Protein AF-A0A7S0R1R1-F1 (afdb_monomer_lite)

Radius of gyration: 20.34 Å; chains: 1; bounding box: 45×55×50 Å

Sequence (321 aa):
MILHQKALTVEQKMCMTSIIESLQYAGDKNISSNIILGLDEFHGNNSAIDDVRQLFQKFDIAFQIIFFPASLKGQICTYWKLMANQAVSAGSDFFVMLGDDVKIVDIDWIPAVMRDFDRMHKELQLPADLFGFGCIALSDLQATGFPTFPILHKIHLKLLGELFSPLFVNQDADPFLFQLYRRWGAARFSSAKVVNTRGGVQLLEDKTYTVPRYERVHIDWKHELLGAAVDRVSHSLAALLPAAPIQRWITVDVIVPTFRVNLTILDSICRLSTSRRADVAFILVVDNPAADAAAVRALERRGNVRVRVNPRNLGAPAARN

InterPro domains:
  IPR029044 Nucleotide-diphospho-sugar transferases [SSF53448] (244-321)

Foldseek 3Di:
DEDEDLADDPLLLQQVLQVQLLQVLLPDPPDADEEEYEYAPCPPRCRRVVVVCVSCVVHPHHYHYDYDDNVLHQQVVVVVQVVVVVCVVVPHFKDWDDDSQKHWDDSNQVVQVLVVQVVLCVLLVHDPVCRQVAWEAEAEPVAQLDRPTIMGGCVLCVQQVTLFDSVRGNDDSRVLRQVLRQQQVRHFYTPTYMYRQADDDDDPPDPSYHDHPDDDDDDDCPPPRSVVSNVSNQVSQCVVCVPDRRHTAAEEEAEAEDAPCPVVVLVVVLPDDDPPRYDYAYEYEHQHCPDPQVSVVVSSNVSRYHYHYDPHRPDPVVSRD

pLDDT: mean 90.15, std 9.41, range [54.31, 98.62]

Organism: NCBI:txid233186

Structure (mmCIF, N/CA/C/O backbone):
data_AF-A0A7S0R1R1-F1
#
_entry.id   AF-A0A7S0R1R1-F1
#
loop_
_atom_site.group_PDB
_atom_site.id
_atom_site.type_symbol
_atom_site.label_atom_id
_atom_site.label_alt_id
_atom_site.label_comp_id
_atom_site.label_asym_id
_atom_site.label_entity_id
_atom_site.label_seq_id
_atom_site.pdbx_PDB_ins_code
_atom_site.Cartn_x
_atom_site.Cartn_y
_atom_site.Cartn_z
_atom_site.occupancy
_atom_site.B_iso_or_equiv
_atom_site.auth_seq_id
_atom_site.auth_comp_id
_atom_site.auth_asym_id
_atom_site.auth_atom_id
_atom_site.pdbx_PDB_model_num
ATOM 1 N N . MET A 1 1 ? -1.698 13.484 4.137 1.00 79.06 1 MET A N 1
ATOM 2 C CA . MET A 1 1 ? -1.014 13.945 2.913 1.00 79.06 1 MET A CA 1
ATOM 3 C C . MET A 1 1 ? 0.264 14.664 3.299 1.00 79.06 1 MET A C 1
ATOM 5 O O . MET A 1 1 ? 0.233 15.387 4.287 1.00 79.06 1 MET A O 1
ATOM 9 N N . ILE A 1 2 ? 1.365 14.460 2.577 1.00 73.06 2 ILE A N 1
ATOM 10 C CA . ILE A 1 2 ? 2.643 15.152 2.834 1.00 73.06 2 ILE A CA 1
ATOM 11 C C . ILE A 1 2 ? 2.857 16.187 1.737 1.00 73.06 2 ILE A C 1
ATOM 13 O O . ILE A 1 2 ? 2.885 15.816 0.572 1.00 73.06 2 ILE A O 1
ATOM 17 N N . LEU A 1 3 ? 3.015 17.457 2.104 1.00 72.25 3 LEU A N 1
ATOM 18 C CA . LEU A 1 3 ? 3.339 18.544 1.186 1.00 72.25 3 LEU A CA 1
ATOM 19 C C . LEU A 1 3 ? 4.808 18.928 1.367 1.00 72.25 3 LEU A C 1
ATOM 21 O O . LEU A 1 3 ? 5.284 19.131 2.486 1.00 72.25 3 LEU A O 1
ATOM 25 N N . HIS A 1 4 ? 5.502 19.082 0.248 1.00 63.91 4 HIS A N 1
ATOM 26 C CA . HIS A 1 4 ? 6.872 19.570 0.201 1.00 63.91 4 HIS A CA 1
ATOM 27 C C . HIS A 1 4 ? 6.874 20.840 -0.641 1.00 63.91 4 HIS A C 1
ATOM 29 O O . HIS A 1 4 ? 6.779 20.715 -1.861 1.00 63.91 4 HIS A O 1
ATOM 35 N N . GLN A 1 5 ? 6.955 22.025 -0.009 1.00 66.25 5 GLN A N 1
ATOM 36 C CA . GLN A 1 5 ? 7.395 23.325 -0.573 1.00 66.25 5 GLN A CA 1
ATOM 37 C C . GLN A 1 5 ? 6.855 24.548 0.196 1.00 66.25 5 GLN A C 1
ATOM 39 O O . GLN A 1 5 ? 5.919 24.472 0.986 1.00 66.25 5 GLN A O 1
ATOM 44 N N . LYS A 1 6 ? 7.445 25.716 -0.109 1.00 63.25 6 LYS A N 1
ATOM 45 C CA . LYS A 1 6 ? 7.064 27.048 0.399 1.00 63.25 6 LYS A CA 1
ATOM 46 C C . LYS A 1 6 ? 5.729 27.580 -0.155 1.00 63.25 6 LYS A C 1
ATOM 48 O O . LYS A 1 6 ? 5.140 28.471 0.455 1.00 63.25 6 LYS A O 1
ATOM 53 N N . ALA A 1 7 ? 5.265 27.070 -1.296 1.00 73.94 7 ALA A N 1
ATOM 54 C CA . ALA A 1 7 ? 3.981 27.402 -1.916 1.00 73.94 7 ALA A CA 1
ATOM 55 C C . ALA A 1 7 ? 3.465 26.194 -2.709 1.00 73.94 7 ALA A C 1
ATOM 57 O O . ALA A 1 7 ? 4.271 25.403 -3.203 1.00 73.94 7 ALA A O 1
ATOM 58 N N . LEU A 1 8 ? 2.142 26.057 -2.837 1.00 78.88 8 LEU A N 1
ATOM 59 C CA . LEU A 1 8 ? 1.555 24.971 -3.617 1.00 78.88 8 LEU A CA 1
ATOM 60 C C . LEU A 1 8 ? 1.611 25.297 -5.114 1.00 78.88 8 LEU A C 1
ATOM 62 O O . LEU A 1 8 ? 1.110 26.329 -5.566 1.00 78.88 8 LEU A O 1
ATOM 66 N N . THR A 1 9 ? 2.166 24.383 -5.900 1.00 84.38 9 THR A N 1
ATOM 67 C CA . THR A 1 9 ? 2.083 24.414 -7.365 1.00 84.38 9 THR A CA 1
ATOM 68 C C . THR A 1 9 ? 0.646 24.183 -7.839 1.00 84.38 9 THR A C 1
ATOM 70 O O . THR A 1 9 ? -0.186 23.633 -7.115 1.00 84.38 9 THR A O 1
ATOM 73 N N . VAL A 1 10 ? 0.343 24.569 -9.083 1.00 86.06 10 VAL A N 1
ATOM 74 C CA . VAL A 1 10 ? -0.975 24.317 -9.700 1.00 86.06 10 VAL A CA 1
ATOM 75 C C . VAL A 1 10 ? -1.314 22.823 -9.689 1.00 86.06 10 VAL A C 1
ATOM 77 O O . VAL A 1 10 ? -2.427 22.449 -9.334 1.00 86.06 10 VAL A O 1
ATOM 80 N N . GLU A 1 11 ? -0.339 21.970 -10.007 1.00 85.50 11 GLU A N 1
ATOM 81 C CA . GLU A 1 11 ? -0.489 20.512 -10.014 1.00 85.50 11 GLU A CA 1
ATOM 82 C C . GLU A 1 11 ? -0.841 19.959 -8.622 1.00 85.50 11 GLU A C 1
ATOM 84 O O . GLU A 1 11 ? -1.795 19.193 -8.489 1.00 85.50 11 GLU A O 1
ATOM 89 N N . GLN A 1 12 ? -0.138 20.406 -7.575 1.00 86.00 12 GLN A N 1
ATOM 90 C CA . GLN A 1 12 ? -0.442 20.018 -6.192 1.00 86.00 12 GLN A CA 1
ATOM 91 C C . GLN A 1 12 ? -1.838 20.495 -5.781 1.00 86.00 12 GLN A C 1
ATOM 93 O O . GLN A 1 12 ? -2.608 19.708 -5.239 1.00 86.00 12 GLN A O 1
ATOM 98 N N . LYS A 1 13 ? -2.213 21.749 -6.091 1.00 87.75 13 LYS A N 1
ATOM 99 C CA . LYS A 1 13 ? -3.572 22.259 -5.820 1.00 87.75 13 LYS A CA 1
ATOM 100 C C . LYS A 1 13 ? -4.628 21.367 -6.480 1.00 87.75 13 LYS A C 1
ATOM 102 O O . LYS A 1 13 ? -5.592 21.004 -5.820 1.00 87.75 13 LYS A O 1
ATOM 107 N N . MET A 1 14 ? -4.416 20.943 -7.729 1.00 87.50 14 MET A N 1
ATOM 108 C CA . MET A 1 14 ? -5.323 20.024 -8.430 1.00 87.50 14 MET A CA 1
ATOM 109 C C . MET A 1 14 ? -5.405 18.635 -7.778 1.00 87.50 14 MET A C 1
ATOM 111 O O . MET A 1 14 ? -6.505 18.095 -7.656 1.00 87.50 14 MET A O 1
ATOM 115 N N . CYS A 1 15 ? -4.280 18.054 -7.348 1.00 89.38 15 CYS A N 1
ATOM 116 C CA . CYS A 1 15 ? -4.266 16.762 -6.647 1.00 89.38 15 CYS A CA 1
ATOM 117 C C . CYS A 1 15 ? -5.020 16.848 -5.312 1.00 89.38 15 CYS A C 1
ATOM 119 O O . CYS A 1 15 ? -5.890 16.026 -5.027 1.00 89.38 15 CYS A O 1
ATOM 121 N N . MET A 1 16 ? -4.763 17.905 -4.539 1.00 89.06 16 MET A N 1
ATOM 122 C CA . MET A 1 16 ? -5.461 18.176 -3.283 1.00 89.06 16 MET A CA 1
ATOM 123 C C . MET A 1 16 ? -6.963 18.381 -3.487 1.00 89.06 16 MET A C 1
ATOM 125 O O . MET A 1 16 ? -7.757 17.791 -2.757 1.00 89.06 16 MET A O 1
ATOM 129 N N . THR A 1 17 ? -7.360 19.179 -4.483 1.00 89.94 17 THR A N 1
ATOM 130 C CA . THR A 1 17 ? -8.770 19.376 -4.847 1.00 89.94 17 THR A CA 1
ATOM 131 C C . THR A 1 17 ? -9.440 18.046 -5.169 1.00 89.94 17 THR A C 1
ATOM 133 O O . THR A 1 17 ? -10.491 17.762 -4.612 1.00 89.94 17 THR A O 1
ATOM 136 N N . SER A 1 18 ? -8.802 17.194 -5.976 1.00 89.44 18 SER A N 1
ATOM 137 C CA . SER A 1 18 ? -9.325 15.865 -6.318 1.00 89.44 18 SER A CA 1
ATOM 138 C C . SER A 1 18 ? -9.547 14.979 -5.085 1.00 89.44 18 SER A C 1
ATOM 140 O O . SER A 1 18 ? -10.581 14.318 -4.986 1.00 89.44 18 SER A O 1
ATOM 142 N N . ILE A 1 19 ? -8.623 14.994 -4.117 1.00 90.12 19 ILE A N 1
ATOM 143 C CA . ILE A 1 19 ? -8.799 14.274 -2.848 1.00 90.12 19 ILE A CA 1
ATOM 144 C C . ILE A 1 19 ? -9.994 14.846 -2.079 1.00 90.12 19 ILE A C 1
ATOM 146 O O . ILE A 1 19 ? -10.870 14.092 -1.660 1.00 90.12 19 ILE A O 1
ATOM 150 N N . ILE A 1 20 ? -10.059 16.167 -1.915 1.00 88.44 20 ILE A N 1
ATOM 151 C CA . ILE A 1 20 ? -11.111 16.830 -1.140 1.00 88.44 20 ILE A CA 1
ATOM 152 C C . ILE A 1 20 ? -12.500 16.598 -1.755 1.00 88.44 20 ILE A C 1
ATOM 154 O O . ILE A 1 20 ? -13.422 16.200 -1.045 1.00 88.44 20 ILE A O 1
ATOM 158 N N . GLU A 1 21 ? -12.643 16.769 -3.069 1.00 88.44 21 GLU A N 1
ATOM 159 C CA . GLU A 1 21 ? -13.894 16.513 -3.795 1.00 88.44 21 GLU A CA 1
ATOM 160 C C . GLU A 1 21 ? -14.351 15.058 -3.624 1.00 88.44 21 GLU A C 1
ATOM 162 O O . GLU A 1 21 ? -15.530 14.801 -3.368 1.00 88.44 21 GLU A O 1
ATOM 167 N N . SER A 1 22 ? -13.417 14.100 -3.681 1.00 87.75 22 SER A N 1
ATOM 168 C CA . SER A 1 22 ? -13.736 12.683 -3.470 1.00 87.75 22 SER A CA 1
ATOM 169 C C . SER A 1 22 ? -14.242 12.385 -2.052 1.00 87.75 22 SER A C 1
ATOM 171 O O . SER A 1 22 ? -15.133 11.556 -1.875 1.00 87.75 22 SER A O 1
ATOM 173 N N . LEU A 1 23 ? -13.731 13.093 -1.038 1.00 87.19 23 LEU A N 1
ATOM 174 C CA . LEU A 1 23 ? -14.171 12.935 0.351 1.00 87.19 23 LEU A CA 1
ATOM 175 C C . LEU A 1 23 ? -15.576 13.504 0.570 1.00 87.19 23 LEU A C 1
ATOM 177 O O . LEU A 1 23 ? -16.354 12.925 1.322 1.00 87.19 23 LEU A O 1
ATOM 181 N N . GLN A 1 24 ? -15.926 14.604 -0.101 1.00 83.12 24 GLN A N 1
ATOM 182 C CA . GLN A 1 24 ? -17.278 15.169 -0.027 1.00 83.12 24 GLN A CA 1
ATOM 183 C C . GLN A 1 24 ? -18.315 14.278 -0.709 1.00 83.12 24 GLN A C 1
ATOM 185 O O . GLN A 1 24 ? -19.430 14.122 -0.211 1.00 83.12 24 GLN A O 1
ATOM 190 N N . TYR A 1 25 ? -17.946 13.676 -1.840 1.00 80.75 25 TYR A N 1
ATOM 191 C CA . TYR A 1 25 ? -18.829 12.773 -2.572 1.00 80.75 25 TYR A CA 1
ATOM 192 C C . TYR A 1 25 ? -19.085 11.457 -1.835 1.00 80.75 25 TYR A C 1
ATOM 194 O O . TYR A 1 25 ? -20.094 10.803 -2.096 1.00 80.75 25 TYR A O 1
ATOM 202 N N . ALA A 1 26 ? -18.211 11.077 -0.894 1.00 69.06 26 ALA A N 1
ATOM 203 C CA . ALA A 1 26 ? -18.340 9.832 -0.147 1.00 69.06 26 ALA A CA 1
ATOM 204 C C . ALA A 1 26 ? -19.705 9.673 0.544 1.00 69.06 26 ALA A C 1
ATOM 206 O O . ALA A 1 26 ? -20.067 8.528 0.793 1.00 69.06 26 ALA A O 1
ATOM 207 N N . GLY A 1 27 ? -20.465 10.766 0.763 1.00 54.31 27 GLY A N 1
ATOM 208 C CA . GLY A 1 27 ? -21.941 10.843 0.708 1.00 54.31 27 GLY A CA 1
ATOM 209 C C . GLY A 1 27 ? -22.750 10.011 1.711 1.00 54.31 27 GLY A C 1
ATOM 210 O O . GLY A 1 27 ? -23.950 10.232 1.886 1.00 54.31 27 GLY A O 1
ATOM 211 N N . ASP A 1 28 ? -22.110 9.071 2.390 1.00 65.12 28 ASP A N 1
ATOM 212 C CA . ASP A 1 28 ? -22.651 8.277 3.468 1.00 65.12 28 ASP A CA 1
ATOM 213 C C . ASP A 1 28 ? -22.539 9.098 4.748 1.00 65.12 28 ASP A C 1
ATOM 215 O O . ASP A 1 28 ? -21.449 9.470 5.183 1.00 65.12 28 ASP A O 1
ATOM 219 N N . LYS A 1 29 ? -23.686 9.368 5.374 1.00 65.88 29 LYS A N 1
ATOM 220 C CA . LYS A 1 29 ? -23.766 10.109 6.640 1.00 65.88 29 LYS A CA 1
ATOM 221 C C . LYS A 1 29 ? -22.971 9.445 7.770 1.00 65.88 29 LYS A C 1
ATOM 223 O O . LYS A 1 29 ? -22.751 10.083 8.795 1.00 65.88 29 LYS A O 1
ATOM 228 N N . ASN A 1 30 ? -22.563 8.188 7.596 1.00 78.19 30 ASN A N 1
ATOM 229 C CA . ASN A 1 30 ? -21.796 7.429 8.577 1.00 78.19 30 ASN A CA 1
ATOM 230 C C . ASN A 1 30 ? -20.274 7.524 8.388 1.00 78.19 30 ASN A C 1
ATOM 232 O O . ASN A 1 30 ? -19.541 6.986 9.215 1.00 78.19 30 ASN A O 1
ATOM 236 N N . ILE A 1 31 ? -19.785 8.180 7.330 1.00 82.94 31 ILE A N 1
ATOM 237 C CA . ILE A 1 31 ? -18.348 8.332 7.077 1.00 82.94 31 ILE A CA 1
ATOM 238 C C . ILE A 1 31 ? -17.953 9.788 7.309 1.00 82.94 31 ILE A C 1
ATOM 240 O O . ILE A 1 31 ? -18.268 10.672 6.516 1.00 82.94 31 ILE A O 1
ATOM 244 N N . SER A 1 32 ? -17.218 10.034 8.391 1.00 87.50 32 SER A N 1
ATOM 245 C CA . SER A 1 32 ? -16.530 11.304 8.603 1.00 87.50 32 SER A CA 1
ATOM 246 C C . SER A 1 32 ? -15.120 11.235 8.022 1.00 87.50 32 SER A C 1
ATOM 248 O O . SER A 1 32 ? -14.427 10.222 8.115 1.00 87.50 32 SER A O 1
ATOM 250 N N . SER A 1 33 ? -14.695 12.328 7.393 1.00 89.06 33 SER A N 1
ATOM 251 C CA . SER A 1 33 ? -13.372 12.449 6.785 1.00 89.06 33 SER A CA 1
ATOM 252 C C . SER A 1 33 ? -12.583 13.563 7.459 1.00 89.06 33 SER A C 1
ATOM 254 O O . SER A 1 33 ? -13.117 14.635 7.736 1.00 89.06 33 SER A O 1
ATOM 256 N N . ASN A 1 34 ? -11.298 13.316 7.699 1.00 90.81 34 ASN A N 1
ATOM 257 C CA . ASN A 1 34 ? -10.356 14.298 8.225 1.00 90.81 34 ASN A CA 1
ATOM 258 C C . ASN A 1 34 ? -9.054 14.209 7.425 1.00 90.81 34 ASN A C 1
ATOM 260 O O . ASN A 1 34 ? -8.587 13.109 7.118 1.00 90.81 34 ASN A O 1
ATOM 264 N N . ILE A 1 35 ? -8.453 15.353 7.104 1.00 92.62 35 ILE A N 1
ATOM 265 C CA . ILE A 1 35 ? -7.153 15.399 6.433 1.00 92.62 35 ILE A CA 1
ATOM 266 C C . ILE A 1 35 ? -6.080 15.876 7.408 1.00 92.62 35 ILE A C 1
ATOM 268 O O . ILE A 1 35 ? -6.113 16.995 7.906 1.00 92.62 35 ILE A O 1
ATOM 272 N N . ILE A 1 36 ? -5.046 15.059 7.599 1.00 94.12 36 ILE A N 1
ATOM 273 C CA . ILE A 1 36 ? -3.808 15.496 8.249 1.00 94.12 36 ILE A CA 1
ATOM 274 C C . ILE A 1 36 ? -2.785 15.842 7.168 1.00 94.12 36 ILE A C 1
ATOM 276 O O . ILE A 1 36 ? -2.457 15.014 6.310 1.00 94.12 36 ILE A O 1
ATOM 280 N N . LEU A 1 37 ? -2.297 17.077 7.207 1.00 92.38 37 LEU A N 1
ATOM 281 C CA . LEU A 1 37 ? -1.300 17.635 6.304 1.00 92.38 37 LEU A CA 1
ATOM 282 C C . LEU A 1 37 ? 0.051 17.700 7.006 1.00 92.38 37 LEU A C 1
ATOM 284 O O . LEU A 1 37 ? 0.242 18.490 7.925 1.00 92.38 37 LEU A O 1
ATOM 288 N N . GLY A 1 38 ? 0.991 16.880 6.560 1.00 91.50 38 GLY A N 1
ATOM 289 C CA . GLY A 1 38 ? 2.383 16.944 6.974 1.00 91.50 38 GLY A CA 1
ATOM 290 C C . GLY A 1 38 ? 3.146 17.914 6.089 1.00 91.50 38 GLY A C 1
ATOM 291 O O . GLY A 1 38 ? 3.178 17.713 4.880 1.00 91.50 38 GLY A O 1
ATOM 292 N N . LEU A 1 39 ? 3.756 18.946 6.661 1.00 87.88 39 LEU A N 1
ATOM 293 C CA . LEU A 1 39 ? 4.616 19.872 5.925 1.00 87.88 39 LEU A CA 1
ATOM 294 C C . LEU A 1 39 ? 6.077 19.521 6.201 1.00 87.88 39 LEU A C 1
ATOM 296 O O . LEU A 1 39 ? 6.537 19.675 7.338 1.00 87.88 39 LEU A O 1
ATOM 300 N N . ASP A 1 40 ? 6.786 19.051 5.171 1.00 82.31 40 ASP A N 1
ATOM 301 C CA . ASP A 1 40 ? 8.248 18.955 5.208 1.00 82.31 40 ASP A CA 1
ATOM 302 C C . ASP A 1 40 ? 8.854 20.336 4.898 1.00 82.31 40 ASP A C 1
ATOM 304 O O . ASP A 1 40 ? 8.341 21.081 4.060 1.00 82.31 40 ASP A O 1
ATOM 308 N N . GLU A 1 41 ? 9.940 20.679 5.587 1.00 69.25 41 GLU A N 1
ATOM 309 C CA . GLU A 1 41 ? 10.694 21.930 5.425 1.00 69.25 41 GLU A CA 1
ATOM 310 C C . GLU A 1 41 ? 9.914 23.225 5.721 1.00 69.25 41 GLU A C 1
ATOM 312 O O . GLU A 1 41 ? 9.900 24.177 4.928 1.00 69.25 41 GLU A O 1
ATOM 317 N N . PHE A 1 42 ? 9.295 23.332 6.900 1.00 61.66 42 PHE A N 1
ATOM 318 C CA . PHE A 1 42 ? 8.715 24.613 7.303 1.00 61.66 42 PHE A CA 1
ATOM 319 C C . PHE A 1 42 ? 9.799 25.666 7.574 1.00 61.66 42 PHE A C 1
ATOM 321 O O . PHE A 1 42 ? 10.413 25.711 8.636 1.00 61.66 42 PHE A O 1
ATOM 328 N N . HIS A 1 43 ? 10.004 26.557 6.605 1.00 57.19 43 HIS A N 1
ATOM 329 C CA . HIS A 1 43 ? 10.929 27.691 6.702 1.00 57.19 43 HIS A CA 1
ATOM 330 C C . HIS A 1 43 ? 10.294 28.960 7.304 1.00 57.19 43 HIS A C 1
ATOM 332 O O . HIS A 1 43 ? 10.800 30.056 7.078 1.00 57.19 43 HIS A O 1
ATOM 338 N N . GLY A 1 44 ? 9.167 28.852 8.017 1.00 59.19 44 GLY A N 1
ATOM 339 C CA . GLY A 1 44 ? 8.520 30.011 8.646 1.00 59.19 44 GLY A CA 1
ATOM 340 C C . GLY A 1 44 ? 7.725 30.922 7.703 1.00 59.19 44 GLY A C 1
ATOM 341 O O . GLY A 1 44 ? 7.241 31.957 8.149 1.00 59.19 44 GLY A O 1
ATOM 342 N N . ASN A 1 45 ? 7.576 30.575 6.418 1.00 63.06 45 ASN A N 1
ATOM 343 C CA . ASN A 1 45 ? 6.761 31.355 5.482 1.00 63.06 45 ASN A CA 1
ATOM 344 C C . ASN A 1 45 ? 5.320 30.820 5.433 1.00 63.06 45 ASN A C 1
ATOM 346 O O . ASN A 1 45 ? 5.103 29.637 5.166 1.00 63.06 45 ASN A O 1
ATOM 350 N N . ASN A 1 46 ? 4.343 31.699 5.667 1.00 71.75 46 ASN A N 1
ATOM 351 C CA . ASN A 1 46 ? 2.925 31.350 5.778 1.00 71.75 46 ASN A CA 1
ATOM 352 C C . ASN A 1 46 ? 2.228 31.098 4.430 1.00 71.75 46 ASN A C 1
ATOM 354 O O . ASN A 1 46 ? 1.128 30.558 4.430 1.00 71.75 46 ASN A O 1
ATOM 358 N N . SER A 1 47 ? 2.852 31.400 3.283 1.00 78.81 47 SER A N 1
ATOM 359 C CA . SER A 1 47 ? 2.181 31.334 1.971 1.00 78.81 47 SER A CA 1
ATOM 360 C C . SER A 1 47 ? 1.576 29.967 1.627 1.00 78.81 47 SER A C 1
ATOM 362 O O . SER A 1 47 ? 0.439 29.908 1.170 1.00 78.81 47 SER A O 1
ATOM 364 N N . ALA A 1 48 ? 2.285 28.858 1.875 1.00 75.12 48 ALA A N 1
ATOM 365 C CA . ALA A 1 48 ? 1.730 27.518 1.652 1.00 75.12 48 ALA A CA 1
ATOM 366 C C . ALA A 1 48 ? 0.569 27.201 2.605 1.00 75.12 48 ALA A C 1
ATOM 368 O O . ALA A 1 48 ? -0.398 26.559 2.206 1.00 75.12 48 ALA A O 1
ATOM 369 N N . ILE A 1 49 ? 0.653 27.655 3.858 1.00 81.88 49 ILE A N 1
ATOM 370 C CA . ILE A 1 49 ? -0.414 27.456 4.844 1.00 81.88 49 ILE A CA 1
ATOM 371 C C . ILE A 1 49 ? -1.654 28.241 4.426 1.00 81.88 49 ILE A C 1
ATOM 373 O O . ILE A 1 49 ? -2.761 27.721 4.526 1.00 81.88 49 ILE A O 1
ATOM 377 N N . ASP A 1 50 ? -1.480 29.473 3.958 1.00 86.81 50 ASP A N 1
ATOM 378 C CA . ASP A 1 50 ? -2.584 30.317 3.515 1.00 86.81 50 ASP A CA 1
ATOM 379 C C . ASP A 1 50 ? -3.232 29.749 2.249 1.00 86.81 50 ASP A C 1
ATOM 381 O O . ASP A 1 50 ? -4.456 29.669 2.188 1.00 86.81 50 ASP A O 1
ATOM 385 N N . ASP A 1 51 ? -2.438 29.242 1.300 1.00 84.19 51 ASP A N 1
ATOM 386 C CA . ASP A 1 51 ? -2.932 28.502 0.131 1.00 84.19 51 ASP A CA 1
ATOM 387 C C . ASP A 1 51 ? -3.761 27.271 0.539 1.00 84.19 51 ASP A C 1
ATOM 389 O O . ASP A 1 51 ? -4.858 27.055 0.020 1.00 84.19 51 ASP A O 1
ATOM 393 N N . VAL A 1 52 ? -3.257 26.470 1.484 1.00 85.19 52 VAL A N 1
ATOM 394 C CA . VAL A 1 52 ? -3.972 25.311 2.035 1.00 85.19 52 VAL A CA 1
ATOM 395 C C . VAL A 1 52 ? -5.262 25.762 2.715 1.00 85.19 52 VAL A C 1
ATOM 397 O O . VAL A 1 52 ? -6.325 25.229 2.420 1.00 85.19 52 VAL A O 1
ATOM 400 N N . ARG A 1 53 ? -5.213 26.763 3.595 1.00 87.31 53 ARG A N 1
ATOM 401 C CA . ARG A 1 53 ? -6.400 27.267 4.300 1.00 87.31 53 ARG A CA 1
ATOM 402 C C . ARG A 1 53 ? -7.446 27.783 3.324 1.00 87.31 53 ARG A C 1
ATOM 404 O O . ARG A 1 53 ? -8.607 27.436 3.477 1.00 87.31 53 ARG A O 1
ATOM 411 N N . GLN A 1 54 ? -7.051 28.555 2.315 1.00 87.62 54 GLN A N 1
ATOM 412 C CA . GLN A 1 54 ? -7.961 29.040 1.275 1.00 87.62 54 GLN A CA 1
ATOM 413 C C . GLN A 1 54 ? -8.558 27.897 0.456 1.00 87.62 54 GLN A C 1
ATOM 415 O O . GLN A 1 54 ? -9.726 27.963 0.075 1.00 87.62 54 GLN A O 1
ATOM 420 N N . LEU A 1 55 ? -7.774 26.851 0.177 1.00 86.19 55 LEU A N 1
ATOM 421 C CA . LEU A 1 55 ? -8.275 25.667 -0.506 1.00 86.19 55 LEU A CA 1
ATOM 422 C C . LEU A 1 55 ? -9.327 24.960 0.351 1.00 86.19 55 LEU A C 1
ATOM 424 O O . LEU A 1 55 ? -10.436 24.749 -0.122 1.00 86.19 55 LEU A O 1
ATOM 428 N N . 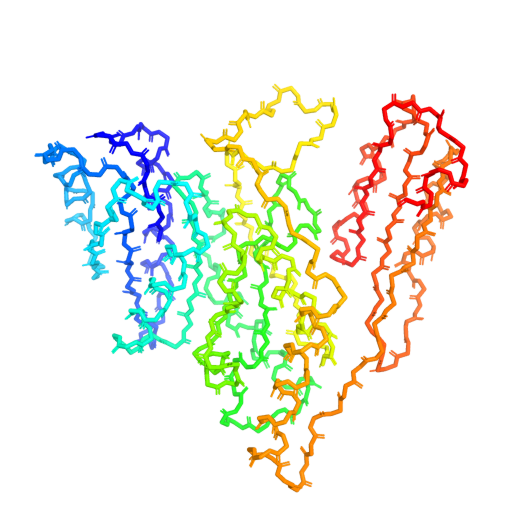PHE A 1 56 ? -9.006 24.659 1.609 1.00 86.06 56 PHE A N 1
ATOM 429 C CA . PHE A 1 56 ? -9.894 23.949 2.528 1.00 86.06 56 PHE A CA 1
ATOM 430 C C . PHE A 1 56 ? -11.099 24.781 2.972 1.00 86.06 56 PHE A C 1
ATOM 432 O O . PHE A 1 56 ? -12.148 24.207 3.191 1.00 86.06 56 PHE A O 1
ATOM 439 N N . GLN A 1 57 ? -11.021 26.114 3.025 1.00 85.56 57 GLN A N 1
ATOM 440 C CA . GLN A 1 57 ? -12.174 26.985 3.313 1.00 85.56 57 GLN A CA 1
ATOM 441 C C . GLN A 1 57 ? -13.331 26.806 2.324 1.00 85.56 57 GLN A C 1
ATOM 443 O O . GLN A 1 57 ? -14.474 27.106 2.658 1.00 85.56 57 GLN A O 1
ATOM 448 N N . LYS A 1 58 ? -13.048 26.327 1.107 1.00 84.56 58 LYS A N 1
ATOM 449 C CA . LYS A 1 58 ? -14.078 26.032 0.102 1.00 84.56 58 LYS A CA 1
ATOM 450 C C . LYS A 1 58 ? -14.843 24.742 0.398 1.00 84.56 58 LYS A C 1
ATOM 452 O O . LYS A 1 58 ? -15.840 24.473 -0.266 1.00 84.56 58 LYS A O 1
ATOM 457 N N . PHE A 1 59 ? -14.377 23.948 1.357 1.00 82.69 59 PHE A N 1
ATOM 458 C CA . PHE A 1 59 ? -14.857 22.602 1.606 1.00 82.69 59 PHE A CA 1
ATOM 459 C C . PHE A 1 59 ? -15.135 22.394 3.096 1.00 82.69 59 PHE A C 1
ATOM 461 O O . PHE A 1 59 ? -14.334 22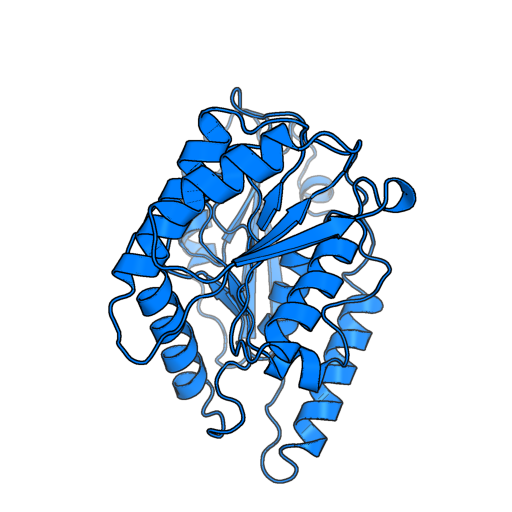.742 3.955 1.00 82.69 59 PHE A O 1
ATOM 468 N N . ASP A 1 60 ? -16.269 21.780 3.417 1.00 83.56 60 ASP A N 1
ATOM 469 C CA . ASP A 1 60 ? -16.623 21.441 4.799 1.00 83.56 60 ASP A CA 1
ATOM 470 C C . ASP A 1 60 ? -15.901 20.158 5.257 1.00 83.56 60 ASP A C 1
ATOM 472 O O . ASP A 1 60 ? -16.512 19.113 5.468 1.00 83.56 60 ASP A O 1
ATOM 476 N N . ILE A 1 61 ? -14.564 20.199 5.301 1.00 84.94 61 ILE A N 1
ATOM 477 C CA . ILE A 1 61 ? -13.714 19.080 5.732 1.00 84.94 61 ILE A CA 1
ATOM 478 C C . ILE A 1 61 ? -12.769 19.547 6.832 1.00 84.94 61 ILE A C 1
ATOM 480 O O . ILE A 1 61 ? -11.985 20.483 6.656 1.00 84.94 61 ILE A O 1
ATOM 484 N N . ALA A 1 62 ? -12.797 18.837 7.961 1.00 88.06 62 ALA A N 1
ATOM 485 C CA . ALA A 1 62 ? -11.837 19.040 9.032 1.00 88.06 62 ALA A CA 1
ATOM 486 C C . ALA A 1 62 ? -10.418 18.715 8.544 1.00 88.06 62 ALA A C 1
ATOM 488 O O . ALA A 1 62 ? -10.183 17.701 7.879 1.00 88.06 62 ALA A O 1
ATOM 489 N N . PHE A 1 63 ? -9.459 19.570 8.894 1.00 90.88 63 PHE A N 1
ATOM 490 C CA . PHE A 1 63 ? -8.057 19.309 8.612 1.00 90.88 63 PHE A CA 1
ATOM 491 C C . PHE A 1 63 ? -7.147 19.762 9.748 1.00 90.88 63 PHE A C 1
ATOM 493 O O . PHE A 1 63 ? -7.468 20.668 10.519 1.00 90.88 63 PHE A O 1
ATOM 500 N N . GLN A 1 64 ? -5.986 19.122 9.837 1.00 91.69 64 GLN A N 1
ATOM 501 C CA . GLN A 1 64 ? -4.921 19.446 10.781 1.00 91.69 64 GLN A CA 1
ATOM 502 C C . GLN A 1 64 ? -3.605 19.585 10.023 1.00 91.69 64 GLN A C 1
ATOM 504 O O . GLN A 1 64 ? -3.371 18.879 9.045 1.00 91.69 64 GLN A O 1
ATOM 509 N N . ILE A 1 65 ? -2.733 20.477 10.486 1.00 90.50 65 ILE A N 1
ATOM 510 C CA . ILE A 1 65 ? -1.392 20.654 9.927 1.00 90.50 65 ILE A CA 1
ATOM 511 C C . ILE A 1 65 ? -0.370 20.215 10.973 1.00 90.50 65 ILE A C 1
ATOM 513 O O . ILE A 1 65 ? -0.427 20.659 12.118 1.00 90.50 65 ILE A O 1
ATOM 517 N N . ILE A 1 66 ? 0.573 19.368 10.565 1.00 91.50 66 ILE A N 1
ATOM 518 C CA . ILE A 1 66 ? 1.735 18.961 11.352 1.00 91.50 66 ILE A CA 1
ATOM 519 C C . ILE A 1 66 ? 2.987 19.466 10.646 1.00 91.50 66 ILE A C 1
ATOM 521 O O . ILE A 1 66 ? 3.200 19.207 9.463 1.00 91.50 66 ILE A O 1
ATOM 525 N N . PHE A 1 67 ? 3.825 20.178 11.390 1.00 89.81 67 PHE A N 1
ATOM 526 C CA . PHE A 1 67 ? 5.110 20.663 10.906 1.00 89.81 67 PHE A CA 1
ATOM 527 C C . PHE A 1 67 ? 6.205 19.683 11.303 1.00 89.81 67 PHE A C 1
ATOM 529 O O . PHE A 1 67 ? 6.382 19.404 12.491 1.00 89.81 67 PHE A O 1
ATOM 536 N N . PHE A 1 68 ? 6.951 19.182 10.321 1.00 90.31 68 PHE A N 1
ATOM 537 C CA . PHE A 1 68 ? 8.115 18.351 10.595 1.00 90.31 68 PHE A CA 1
ATOM 538 C C . PHE A 1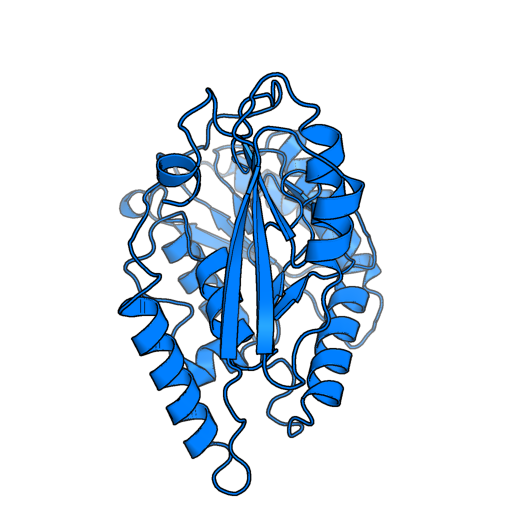 68 ? 9.387 19.207 10.641 1.00 90.31 68 PHE A C 1
ATOM 540 O O . PHE A 1 68 ? 9.574 20.087 9.795 1.00 90.31 68 PHE A O 1
ATOM 547 N N . PRO A 1 69 ? 10.272 18.990 11.632 1.00 89.56 69 PRO A N 1
ATOM 548 C CA . PRO A 1 69 ? 11.539 19.702 11.698 1.00 89.56 69 PRO A CA 1
ATOM 549 C C . PRO A 1 69 ? 12.448 19.288 10.537 1.00 89.56 69 PRO A C 1
ATOM 551 O O . PRO A 1 69 ? 12.428 18.139 10.096 1.00 89.56 69 PRO A O 1
ATOM 554 N N . ALA A 1 70 ? 13.319 20.203 10.105 1.00 87.69 70 ALA A N 1
ATOM 555 C CA . ALA A 1 70 ? 14.255 19.968 9.002 1.00 87.69 70 ALA A CA 1
ATOM 556 C C . ALA A 1 70 ? 15.198 18.767 9.230 1.00 87.69 70 ALA A C 1
ATOM 558 O O . ALA A 1 70 ? 15.680 18.175 8.270 1.00 87.69 70 ALA A O 1
ATOM 559 N N . SER A 1 71 ? 15.437 18.365 10.484 1.00 90.81 71 SER A N 1
ATOM 560 C CA . SER A 1 71 ? 16.216 17.163 10.822 1.00 90.81 71 SER A CA 1
ATOM 561 C C . SER A 1 71 ? 15.561 15.857 10.364 1.00 90.81 71 SER A C 1
ATOM 563 O O . SER A 1 71 ? 16.248 14.847 10.226 1.00 90.81 71 SER A O 1
ATOM 565 N N . LEU A 1 72 ? 14.249 15.865 10.119 1.00 92.06 72 LEU A N 1
ATOM 566 C CA . LEU A 1 72 ? 13.523 14.717 9.592 1.00 92.06 72 LEU A CA 1
ATOM 567 C C . LEU A 1 72 ? 13.361 14.766 8.073 1.00 92.06 72 LEU A C 1
ATOM 569 O O . LEU A 1 72 ? 12.643 13.920 7.553 1.00 92.06 72 LEU A O 1
ATOM 573 N N . LYS A 1 73 ? 13.974 15.726 7.366 1.00 90.06 73 LYS A N 1
ATOM 574 C CA . LYS A 1 73 ? 13.810 15.909 5.916 1.00 90.06 73 LYS A CA 1
ATOM 575 C C . LYS A 1 73 ? 13.934 14.585 5.163 1.00 90.06 73 LYS A C 1
ATOM 577 O O . LYS A 1 73 ? 14.915 13.857 5.320 1.00 90.06 73 LYS A O 1
ATOM 582 N N . GLY A 1 74 ? 12.940 14.297 4.328 1.00 89.81 74 GLY A N 1
ATOM 583 C CA . GLY A 1 74 ? 12.916 13.087 3.511 1.00 89.81 74 GLY A CA 1
ATOM 584 C C . GLY A 1 74 ? 12.662 11.790 4.276 1.00 89.81 74 GLY A C 1
ATOM 585 O O . GLY A 1 74 ? 12.664 10.741 3.642 1.00 89.81 74 GLY A O 1
ATOM 586 N N . GLN A 1 75 ? 12.390 11.818 5.586 1.00 94.19 75 GLN A N 1
ATOM 587 C CA . GLN A 1 75 ? 11.995 10.641 6.372 1.00 94.19 75 GLN A CA 1
ATOM 588 C C . GLN A 1 75 ? 10.483 10.380 6.264 1.00 94.19 75 GLN A C 1
ATOM 590 O O . GLN A 1 75 ? 9.737 10.428 7.245 1.00 94.19 75 GLN A O 1
ATOM 595 N N . ILE A 1 76 ? 10.018 10.103 5.045 1.00 93.88 76 ILE A N 1
ATOM 596 C CA . ILE A 1 76 ? 8.595 9.923 4.709 1.00 93.88 76 ILE A CA 1
ATOM 597 C C . ILE A 1 76 ? 7.908 8.866 5.587 1.00 93.88 76 ILE A C 1
ATOM 599 O O . ILE A 1 76 ? 6.771 9.055 6.022 1.00 93.88 76 ILE A O 1
ATOM 603 N N . CYS A 1 77 ? 8.600 7.771 5.897 1.00 96.50 77 CYS A N 1
ATOM 604 C CA . CYS A 1 77 ? 8.072 6.698 6.739 1.00 96.50 77 CYS A CA 1
ATOM 605 C C . CYS A 1 77 ? 7.874 7.161 8.195 1.00 96.50 77 CYS A C 1
ATOM 607 O O . CYS A 1 77 ? 6.869 6.818 8.822 1.00 96.50 77 CYS A O 1
ATOM 609 N N . THR A 1 78 ? 8.762 8.020 8.706 1.00 95.94 78 THR A N 1
ATOM 610 C CA . THR A 1 78 ? 8.604 8.674 10.014 1.00 95.94 78 THR A CA 1
ATOM 611 C C . THR A 1 78 ? 7.378 9.586 10.026 1.00 95.94 78 THR A C 1
ATOM 613 O O . THR A 1 78 ? 6.567 9.510 10.953 1.00 95.94 78 THR A O 1
ATOM 616 N N . TYR A 1 79 ? 7.183 10.400 8.982 1.00 95.50 79 TYR A N 1
ATOM 617 C CA . TYR A 1 79 ? 5.991 11.251 8.858 1.00 95.50 79 TYR A CA 1
ATOM 618 C C . TYR A 1 79 ? 4.712 10.423 8.869 1.00 95.50 79 TYR A C 1
ATOM 620 O O . TYR A 1 79 ? 3.740 10.778 9.535 1.00 95.50 79 TYR A O 1
ATOM 628 N N . TRP A 1 80 ? 4.722 9.293 8.162 1.00 96.31 80 TRP A N 1
ATOM 629 C CA . TRP A 1 80 ? 3.578 8.401 8.098 1.00 96.31 80 TRP A CA 1
ATOM 630 C C . TRP A 1 80 ? 3.218 7.789 9.433 1.00 96.31 80 TRP A C 1
ATOM 632 O O . TRP A 1 80 ? 2.061 7.883 9.840 1.00 96.31 80 TRP A O 1
ATOM 642 N N . LYS A 1 81 ? 4.201 7.259 10.157 1.00 96.50 81 LYS A N 1
ATOM 643 C CA . LYS A 1 81 ? 3.982 6.732 11.504 1.00 96.50 81 LYS A CA 1
ATOM 644 C C . LYS A 1 81 ? 3.368 7.787 12.428 1.00 96.50 81 LYS A C 1
ATOM 646 O O . LYS A 1 81 ? 2.384 7.505 13.109 1.00 96.50 81 LYS A O 1
ATOM 651 N N . LEU A 1 82 ? 3.908 9.008 12.425 1.00 96.31 82 LEU A N 1
ATOM 652 C CA . LEU A 1 82 ? 3.417 10.098 13.275 1.00 96.31 82 LEU A CA 1
ATOM 653 C C . LEU A 1 82 ? 1.990 10.525 12.903 1.00 96.31 82 LEU A C 1
ATOM 655 O O . LEU A 1 82 ? 1.141 10.655 13.784 1.00 96.31 82 LEU A O 1
ATOM 659 N N . MET A 1 83 ? 1.697 10.682 11.611 1.00 96.75 83 MET A N 1
ATOM 660 C CA . MET A 1 83 ? 0.361 11.078 11.155 1.00 96.75 83 MET A CA 1
ATOM 661 C C . MET A 1 83 ? -0.681 9.972 11.319 1.00 96.75 83 MET A C 1
ATOM 663 O O . MET A 1 83 ? -1.822 10.280 11.644 1.00 96.75 83 MET A O 1
ATOM 667 N N . ALA A 1 84 ? -0.312 8.700 11.149 1.00 96.88 84 ALA A N 1
ATOM 668 C CA . ALA A 1 84 ? -1.211 7.574 11.398 1.00 96.88 84 ALA A CA 1
ATOM 669 C C . ALA A 1 84 ? -1.604 7.492 12.881 1.00 96.88 84 ALA A C 1
ATOM 671 O O . ALA A 1 84 ? -2.786 7.368 13.196 1.00 96.88 84 ALA A O 1
ATOM 672 N N . ASN A 1 85 ? -0.634 7.645 13.791 1.00 96.62 85 ASN A N 1
ATOM 673 C CA . ASN A 1 85 ? -0.914 7.714 15.226 1.00 96.62 85 ASN A CA 1
ATOM 674 C C . ASN A 1 85 ? -1.837 8.893 15.557 1.00 96.62 85 ASN A C 1
ATOM 676 O O . ASN A 1 85 ? -2.837 8.701 16.242 1.00 96.62 85 ASN A O 1
ATOM 680 N N . GLN A 1 86 ? -1.558 10.083 15.014 1.00 96.25 86 GLN A N 1
ATOM 681 C CA . GLN A 1 86 ? -2.417 11.254 15.204 1.00 96.25 86 GLN A CA 1
ATOM 682 C C . GLN A 1 86 ? -3.842 11.017 14.674 1.00 96.25 86 GLN A C 1
ATOM 684 O O . GLN A 1 86 ? -4.807 11.368 15.351 1.00 96.25 86 GLN A O 1
ATOM 689 N N . ALA A 1 87 ? -3.992 10.400 13.496 1.00 95.75 87 ALA A N 1
ATOM 690 C CA . ALA A 1 87 ? -5.298 10.091 12.912 1.00 95.75 87 ALA A CA 1
ATOM 691 C C . ALA A 1 87 ? -6.120 9.175 13.826 1.00 95.75 87 ALA A C 1
ATOM 693 O O . ALA A 1 87 ? -7.287 9.464 14.099 1.00 95.75 87 ALA A O 1
ATOM 694 N N . VAL A 1 88 ? -5.503 8.108 14.339 1.00 96.81 88 VAL A N 1
ATOM 695 C CA . VAL A 1 88 ? -6.162 7.148 15.236 1.00 96.81 88 VAL A CA 1
ATOM 696 C C . VAL A 1 88 ? -6.471 7.771 16.597 1.00 96.81 88 VAL A C 1
ATOM 698 O O . VAL A 1 88 ? -7.573 7.584 17.110 1.00 96.81 88 VAL A O 1
ATOM 701 N N . SER A 1 89 ? -5.563 8.570 17.165 1.00 95.75 89 SER A N 1
ATOM 702 C CA . SER A 1 89 ? -5.824 9.326 18.399 1.00 95.75 89 SER A CA 1
ATOM 703 C C . SER A 1 89 ? -6.961 10.340 18.245 1.00 95.75 89 SER A C 1
ATOM 705 O O . SER A 1 89 ? -7.683 10.591 19.206 1.00 95.75 89 SER A O 1
ATOM 707 N N . ALA A 1 90 ? -7.160 10.882 17.041 1.00 94.50 90 ALA A N 1
ATOM 708 C CA . ALA A 1 90 ? -8.291 11.744 16.703 1.00 94.50 90 ALA A CA 1
ATOM 709 C C . ALA A 1 90 ? -9.592 10.972 16.389 1.00 94.50 90 ALA A C 1
ATOM 711 O O . ALA A 1 90 ? -10.582 11.589 16.005 1.00 94.50 90 ALA A O 1
ATOM 712 N N . GLY A 1 91 ? -9.605 9.642 16.542 1.00 95.00 91 GLY A N 1
ATOM 713 C CA . GLY A 1 91 ? -10.790 8.800 16.359 1.00 95.00 91 GLY A CA 1
ATOM 714 C C . GLY A 1 91 ? -10.972 8.221 14.955 1.00 95.00 91 GLY A C 1
ATOM 715 O O . GLY A 1 91 ? -12.021 7.643 14.688 1.00 95.00 91 GLY A O 1
ATOM 716 N N . SER A 1 92 ? -9.984 8.340 14.061 1.00 95.75 92 SER A N 1
ATOM 717 C CA . SER A 1 92 ? -10.075 7.749 12.717 1.00 95.75 92 SER A CA 1
ATOM 718 C C . SER A 1 92 ? -9.942 6.227 12.782 1.00 95.75 92 SER A C 1
ATOM 720 O O . SER A 1 92 ? -8.994 5.701 13.371 1.00 95.75 92 SER A O 1
ATOM 722 N N . ASP A 1 93 ? -10.864 5.518 12.136 1.00 97.00 93 ASP A N 1
ATOM 723 C CA . ASP A 1 93 ? -10.823 4.058 12.034 1.00 97.00 93 ASP A CA 1
ATOM 724 C C . ASP A 1 93 ? -9.904 3.591 10.912 1.00 97.00 93 ASP A C 1
ATOM 726 O O . ASP A 1 93 ? -9.108 2.680 11.112 1.00 97.00 93 ASP A O 1
ATOM 730 N N . PHE A 1 94 ? -9.978 4.237 9.751 1.00 97.62 94 PHE A N 1
ATOM 731 C CA . PHE A 1 94 ? -9.156 3.934 8.586 1.00 97.62 94 PHE A CA 1
ATOM 732 C C . PHE A 1 94 ? -8.229 5.100 8.267 1.00 97.62 94 PHE A C 1
ATOM 734 O O . PHE A 1 94 ? -8.571 6.262 8.490 1.00 97.62 94 PHE A O 1
ATOM 741 N N . PHE A 1 95 ? -7.052 4.797 7.728 1.00 97.56 95 PHE A N 1
ATOM 742 C CA . PHE A 1 95 ? -6.093 5.810 7.308 1.00 97.56 95 PHE A CA 1
ATOM 743 C C . PHE A 1 95 ? -5.281 5.351 6.096 1.00 97.56 95 PHE A C 1
ATOM 745 O O . PHE A 1 95 ? -5.032 4.162 5.893 1.00 97.56 95 PHE A O 1
ATOM 752 N N . VAL A 1 96 ? -4.845 6.330 5.304 1.00 97.00 96 VAL A N 1
ATOM 753 C CA . VAL A 1 96 ? -3.988 6.163 4.127 1.00 97.00 96 VAL A CA 1
ATOM 754 C C . VAL A 1 96 ? -3.029 7.343 4.034 1.00 97.00 96 VAL A C 1
ATOM 756 O O . VAL A 1 96 ? -3.402 8.481 4.333 1.00 97.00 96 VAL A O 1
ATOM 759 N N . MET A 1 97 ? -1.784 7.085 3.634 1.00 95.81 97 MET A N 1
ATOM 760 C CA . MET A 1 97 ? -0.865 8.154 3.260 1.00 95.81 97 MET A CA 1
ATOM 761 C C . MET A 1 97 ? -0.949 8.402 1.764 1.00 95.81 97 MET A C 1
ATOM 763 O O . MET A 1 97 ? -0.735 7.488 0.979 1.00 95.81 97 MET A O 1
ATOM 767 N N . LEU A 1 98 ? -1.187 9.654 1.386 1.00 94.06 98 LEU A N 1
ATOM 768 C CA . LEU A 1 98 ? -1.109 10.112 0.005 1.00 94.06 98 LEU A CA 1
ATOM 769 C C . LEU A 1 98 ? -0.020 11.179 -0.110 1.00 94.06 98 LEU A C 1
ATOM 771 O O . LEU A 1 98 ? 0.115 12.034 0.775 1.00 94.06 98 LEU A O 1
ATOM 775 N N . GLY A 1 99 ? 0.755 11.116 -1.186 1.00 90.62 99 GLY A N 1
ATOM 776 C CA . GLY A 1 99 ? 1.644 12.202 -1.577 1.00 90.62 99 GLY A CA 1
ATOM 777 C C . GLY A 1 99 ? 0.858 13.396 -2.119 1.00 90.62 99 GLY A C 1
ATOM 778 O O . GLY A 1 99 ? -0.318 13.293 -2.467 1.00 90.62 99 GLY A O 1
ATOM 779 N N . ASP A 1 100 ? 1.519 14.541 -2.185 1.00 87.38 100 ASP A N 1
ATOM 780 C CA . ASP A 1 100 ? 1.053 15.770 -2.840 1.00 87.38 100 ASP A CA 1
ATOM 781 C C . ASP A 1 100 ? 0.997 15.678 -4.375 1.00 87.38 100 ASP A C 1
ATOM 783 O O . ASP A 1 100 ? 0.511 16.589 -5.043 1.00 87.38 100 ASP A O 1
ATOM 787 N N . ASP A 1 101 ? 1.512 14.583 -4.917 1.00 88.38 101 ASP A N 1
ATOM 788 C CA . ASP A 1 101 ? 1.547 14.174 -6.320 1.00 88.38 101 ASP A CA 1
ATOM 789 C C . ASP A 1 101 ? 0.527 13.073 -6.646 1.00 88.38 101 ASP A C 1
ATOM 791 O O . ASP A 1 101 ? 0.511 12.546 -7.756 1.00 88.38 101 ASP A O 1
ATOM 795 N N . VAL A 1 102 ? -0.345 12.711 -5.702 1.00 91.19 102 VAL A N 1
ATOM 796 C CA . VAL A 1 102 ? -1.339 11.658 -5.916 1.00 91.19 102 VAL A CA 1
ATOM 797 C C . VAL A 1 102 ? -2.688 12.260 -6.268 1.00 91.19 102 VAL A C 1
ATOM 799 O O . VAL A 1 102 ? -3.290 12.993 -5.483 1.00 91.19 102 VAL A O 1
ATOM 802 N N . LYS A 1 103 ? -3.203 11.880 -7.435 1.00 92.88 103 LYS A N 1
ATOM 803 C CA . LYS A 1 103 ? -4.561 12.197 -7.872 1.00 92.88 103 LYS A CA 1
ATOM 804 C C . LYS A 1 103 ? -5.466 10.979 -7.718 1.00 92.88 103 LYS A C 1
ATOM 806 O O . LYS A 1 103 ? -5.154 9.903 -8.233 1.00 92.88 103 LYS A O 1
ATOM 811 N N . ILE A 1 104 ? -6.617 11.165 -7.077 1.00 93.06 104 ILE A N 1
ATOM 812 C CA . ILE A 1 104 ? -7.680 10.157 -7.038 1.00 93.06 104 ILE A CA 1
ATOM 813 C C . ILE A 1 104 ? -8.463 10.225 -8.353 1.00 93.06 104 ILE A C 1
ATOM 815 O O . ILE A 1 104 ? -8.926 11.292 -8.757 1.00 93.06 104 ILE A O 1
ATOM 819 N N . VAL A 1 105 ? -8.585 9.097 -9.052 1.00 93.69 105 VAL A N 1
ATOM 820 C CA . VAL A 1 105 ? -9.315 9.037 -10.329 1.00 93.69 105 VAL A CA 1
ATOM 821 C C . VAL A 1 105 ? -10.793 8.756 -10.094 1.00 93.69 105 VAL A C 1
ATOM 823 O O . VAL A 1 105 ? -11.644 9.410 -10.693 1.00 93.69 105 VAL A O 1
ATOM 826 N N . ASP A 1 106 ? -11.086 7.800 -9.215 1.00 92.44 106 ASP A N 1
ATOM 827 C CA . ASP A 1 106 ? -12.444 7.328 -8.971 1.00 92.44 106 ASP A CA 1
ATOM 828 C C . ASP A 1 106 ? -13.047 8.044 -7.756 1.00 92.44 106 ASP A C 1
ATOM 830 O O . ASP A 1 106 ? -12.551 7.939 -6.634 1.00 92.44 106 ASP A O 1
ATOM 834 N N . ILE A 1 107 ? -14.134 8.785 -7.975 1.00 87.75 107 ILE A N 1
ATOM 835 C CA . ILE A 1 107 ? -14.774 9.597 -6.931 1.00 87.75 107 ILE A CA 1
ATOM 836 C C . ILE A 1 107 ? -15.407 8.745 -5.815 1.00 87.75 107 ILE A C 1
ATOM 838 O O . ILE A 1 107 ? -15.535 9.199 -4.682 1.00 87.75 107 ILE A O 1
ATOM 842 N N . ASP A 1 108 ? -15.759 7.492 -6.107 1.00 89.31 108 ASP A N 1
ATOM 843 C CA . ASP A 1 108 ? -16.371 6.533 -5.183 1.00 89.31 108 ASP A CA 1
ATOM 844 C C . ASP A 1 108 ? -15.350 5.583 -4.527 1.00 89.31 108 ASP A C 1
ATOM 846 O O . ASP A 1 108 ? -15.710 4.498 -4.052 1.00 89.31 108 ASP A O 1
ATOM 850 N N . TRP A 1 109 ? -14.073 5.980 -4.472 1.00 93.25 109 TRP A N 1
ATOM 851 C CA . TRP A 1 109 ? -13.003 5.131 -3.947 1.00 93.25 109 TRP A CA 1
ATOM 852 C C . TRP A 1 109 ? -13.225 4.687 -2.497 1.00 93.25 109 TRP A C 1
ATOM 854 O O . TRP A 1 109 ? -12.934 3.538 -2.171 1.00 93.25 109 TRP A O 1
ATOM 864 N N . ILE A 1 110 ? -13.781 5.544 -1.631 1.00 92.94 110 ILE A N 1
ATOM 865 C CA . ILE A 1 110 ? -14.049 5.197 -0.226 1.00 92.94 110 ILE A CA 1
ATOM 866 C C . ILE A 1 110 ? -15.078 4.064 -0.133 1.00 92.94 110 ILE A C 1
ATOM 868 O O . ILE A 1 110 ? -14.741 3.016 0.423 1.00 92.94 110 ILE A O 1
ATOM 872 N N . PRO A 1 111 ? -16.293 4.189 -0.709 1.00 91.94 111 PRO A N 1
ATOM 873 C CA . PRO A 1 111 ? -17.220 3.067 -0.790 1.00 91.94 111 PRO A CA 1
ATOM 874 C C . PRO A 1 111 ? -16.608 1.801 -1.403 1.00 91.94 111 PRO A C 1
ATOM 876 O O . PRO A 1 111 ? -16.904 0.702 -0.934 1.00 91.94 111 PRO A O 1
ATOM 879 N N . ALA A 1 112 ? -15.757 1.921 -2.429 1.00 93.62 112 ALA A N 1
ATOM 880 C CA . ALA A 1 112 ? -15.083 0.768 -3.029 1.00 93.62 112 ALA A CA 1
ATOM 881 C C . ALA A 1 112 ? -14.163 0.052 -2.031 1.00 93.62 112 ALA A C 1
ATOM 883 O O . ALA A 1 112 ? -14.288 -1.157 -1.841 1.00 93.62 112 ALA A O 1
ATOM 884 N N . VAL A 1 113 ? -13.323 0.802 -1.322 1.00 95.31 113 VAL A N 1
ATOM 885 C CA . VAL A 1 113 ? -12.423 0.273 -0.289 1.00 95.31 113 VAL A CA 1
ATOM 886 C C . VAL A 1 113 ? -13.201 -0.341 0.875 1.00 95.31 113 VAL A C 1
ATOM 888 O O . VAL A 1 113 ? -12.849 -1.418 1.352 1.00 95.31 113 VAL A O 1
ATOM 891 N N . MET A 1 114 ? -14.291 0.291 1.315 1.00 95.31 114 MET A N 1
ATOM 892 C CA . MET A 1 114 ? -15.129 -0.254 2.388 1.00 95.31 114 MET A CA 1
ATOM 893 C C . MET A 1 114 ? -15.790 -1.575 1.978 1.00 95.31 114 MET A C 1
ATOM 895 O O . MET A 1 114 ? -15.816 -2.518 2.771 1.00 95.31 114 MET A O 1
ATOM 899 N N . ARG A 1 115 ? -16.250 -1.691 0.723 1.00 95.62 115 ARG A N 1
ATOM 900 C CA . ARG A 1 115 ? -16.716 -2.970 0.156 1.00 95.62 115 ARG A CA 1
ATOM 901 C C . ARG A 1 115 ? -15.598 -4.009 0.103 1.00 95.62 115 ARG A C 1
ATOM 903 O O . ARG A 1 115 ? -15.862 -5.187 0.336 1.00 95.62 115 ARG A O 1
ATOM 910 N N . ASP A 1 116 ? -14.364 -3.600 -0.182 1.00 96.88 116 ASP A N 1
ATOM 911 C CA . ASP A 1 116 ? -13.212 -4.504 -0.199 1.00 96.88 116 ASP A CA 1
ATOM 912 C C . ASP A 1 116 ? -12.897 -5.062 1.195 1.00 96.88 116 ASP A C 1
ATOM 914 O O . ASP A 1 116 ? -12.686 -6.272 1.324 1.00 96.88 116 ASP A O 1
ATOM 918 N N . PHE A 1 117 ? -12.939 -4.224 2.235 1.00 97.62 117 PHE A N 1
ATOM 919 C CA . PHE A 1 117 ? -12.794 -4.664 3.626 1.00 97.62 117 PHE A CA 1
ATOM 920 C C . PHE A 1 117 ? -13.950 -5.558 4.087 1.00 97.62 117 PHE A C 1
ATOM 922 O O . PHE A 1 117 ? -13.694 -6.604 4.681 1.00 97.62 117 PHE A O 1
ATOM 929 N N . ASP A 1 118 ? -15.203 -5.206 3.788 1.00 97.31 118 ASP A N 1
ATOM 930 C CA . ASP A 1 118 ? -16.377 -6.026 4.128 1.00 97.31 118 ASP A CA 1
ATOM 931 C C . ASP A 1 118 ? -16.323 -7.408 3.463 1.00 97.31 118 ASP A C 1
ATOM 933 O O . ASP A 1 118 ? -16.493 -8.444 4.113 1.00 97.31 118 ASP A O 1
ATOM 937 N N . ARG A 1 119 ? -15.999 -7.441 2.169 1.00 97.38 119 ARG A N 1
ATOM 938 C CA . ARG A 1 119 ? -15.796 -8.685 1.426 1.00 97.38 119 ARG A CA 1
ATOM 939 C C . ARG A 1 119 ? -14.679 -9.524 2.041 1.00 97.38 119 ARG A C 1
ATOM 941 O O . ARG A 1 119 ? -14.877 -10.713 2.277 1.00 97.38 119 ARG A O 1
ATOM 948 N N . MET A 1 120 ? -13.526 -8.918 2.327 1.00 96.62 120 MET A N 1
ATOM 949 C CA . MET A 1 120 ? -12.400 -9.609 2.959 1.00 96.62 120 MET A CA 1
ATOM 950 C C . MET A 1 120 ? -12.789 -10.184 4.326 1.00 96.62 120 MET A C 1
ATOM 952 O O . MET A 1 120 ? -12.512 -11.349 4.599 1.00 96.62 120 MET A O 1
ATOM 956 N N . HIS A 1 121 ? -13.481 -9.401 5.151 1.00 96.88 121 HIS A N 1
ATOM 957 C CA . HIS A 1 121 ? -13.959 -9.808 6.468 1.00 96.88 121 HIS A CA 1
ATOM 958 C C . HIS A 1 121 ? -14.881 -11.036 6.397 1.00 96.88 121 HIS A C 1
ATOM 960 O O . HIS A 1 121 ? -14.687 -11.998 7.145 1.00 96.88 121 HIS A O 1
ATOM 966 N N . LYS A 1 122 ? -15.828 -11.045 5.449 1.00 96.81 122 LYS A N 1
ATOM 967 C CA . LYS A 1 122 ? -16.744 -12.172 5.204 1.00 96.81 122 LYS A CA 1
ATOM 968 C C . LYS A 1 122 ? -16.026 -13.414 4.681 1.00 96.81 122 LYS A C 1
ATOM 970 O O . LYS A 1 122 ? -16.269 -14.513 5.173 1.00 96.81 122 LYS A O 1
ATOM 975 N N . GLU A 1 123 ? -15.139 -13.254 3.699 1.00 94.62 123 GLU A N 1
ATOM 976 C CA . GLU A 1 123 ? -14.394 -14.371 3.103 1.00 94.62 123 GLU A CA 1
ATOM 977 C C . GLU A 1 123 ? -13.454 -15.049 4.110 1.00 94.62 123 GLU A C 1
ATOM 979 O O . GLU A 1 123 ? -13.331 -16.276 4.117 1.00 94.62 123 GLU A O 1
ATOM 984 N N . LEU A 1 124 ? -12.827 -14.256 4.983 1.00 93.31 124 LEU A N 1
ATOM 985 C CA . LEU A 1 124 ? -11.952 -14.738 6.052 1.00 93.31 124 LEU A CA 1
ATOM 986 C C . LEU A 1 124 ? -12.714 -15.181 7.311 1.00 93.31 124 LEU A C 1
ATOM 988 O O . LEU A 1 124 ? -12.091 -15.726 8.219 1.00 93.31 124 LEU A O 1
ATOM 992 N N . GLN A 1 125 ? -14.038 -14.987 7.353 1.00 93.81 125 GLN A N 1
ATOM 993 C CA . GLN A 1 125 ? -14.908 -15.332 8.485 1.00 93.81 125 GLN A CA 1
ATOM 994 C C . GLN A 1 125 ? -14.413 -14.723 9.802 1.00 93.81 125 GLN A C 1
ATOM 996 O O . GLN A 1 125 ? -14.333 -15.391 10.834 1.00 93.81 125 GLN A O 1
ATOM 1001 N N . LEU A 1 126 ? -14.028 -13.450 9.746 1.00 94.38 126 LEU A N 1
ATOM 1002 C CA . LEU A 1 126 ? -13.470 -12.756 10.896 1.00 94.38 126 LEU A CA 1
ATOM 1003 C C . LEU A 1 126 ? -14.569 -12.381 11.901 1.00 94.38 126 LEU A C 1
ATOM 1005 O O . LEU A 1 126 ? -15.671 -12.009 11.501 1.00 94.38 126 LEU A O 1
ATOM 1009 N N . PRO A 1 127 ? -14.273 -12.416 13.208 1.00 94.31 127 PRO A N 1
ATOM 1010 C CA . PRO A 1 127 ? -15.128 -11.825 14.231 1.00 94.31 127 PRO A CA 1
ATOM 1011 C C . PRO A 1 127 ? -15.299 -10.314 14.035 1.00 94.31 127 PRO A C 1
ATOM 1013 O O . PRO A 1 127 ? -14.391 -9.644 13.543 1.00 94.31 127 PRO A O 1
ATOM 1016 N N . ALA A 1 128 ? -16.452 -9.770 14.438 1.00 93.62 128 ALA A N 1
ATOM 1017 C CA . ALA A 1 128 ? -16.827 -8.373 14.194 1.00 93.62 128 ALA A CA 1
ATOM 1018 C C . ALA A 1 128 ? -15.818 -7.346 14.747 1.00 93.62 128 ALA A C 1
ATOM 1020 O O . ALA A 1 128 ? -15.597 -6.302 14.137 1.00 93.62 128 ALA A O 1
ATOM 1021 N N . ASP A 1 129 ? -15.158 -7.649 15.866 1.00 92.50 129 ASP A N 1
ATOM 1022 C CA . ASP A 1 129 ? -14.120 -6.813 16.481 1.00 92.50 129 ASP A CA 1
ATOM 1023 C C . ASP A 1 129 ? -12.799 -6.783 15.688 1.00 92.50 129 ASP A C 1
ATOM 1025 O O . ASP A 1 129 ? -11.940 -5.937 15.948 1.00 92.50 129 ASP A O 1
ATOM 1029 N N . LEU A 1 130 ? -12.657 -7.663 14.692 1.00 96.19 130 LEU A N 1
ATOM 1030 C CA . LEU A 1 130 ? -11.580 -7.662 13.704 1.00 96.19 130 LEU A CA 1
ATOM 1031 C C . LEU A 1 130 ? -12.001 -7.073 12.349 1.00 96.19 130 LEU A C 1
ATOM 1033 O O . LEU A 1 130 ? -11.313 -7.282 11.342 1.00 96.19 130 LEU A O 1
ATOM 1037 N N . PHE A 1 131 ? -13.109 -6.329 12.280 1.00 97.19 131 PHE A N 1
ATOM 1038 C CA . PHE A 1 131 ? -13.406 -5.540 11.086 1.00 97.19 131 PHE A CA 1
ATOM 1039 C C . PHE A 1 131 ? -12.232 -4.598 10.760 1.00 97.19 131 PHE A C 1
ATOM 1041 O O . PHE A 1 131 ? -11.646 -3.965 11.642 1.00 97.19 131 PHE A O 1
ATOM 1048 N N . GLY A 1 132 ? -11.834 -4.569 9.486 1.00 97.12 132 GLY A N 1
ATOM 1049 C CA . GLY A 1 132 ? -10.658 -3.830 9.022 1.00 97.12 132 GLY A CA 1
ATOM 1050 C C . GLY A 1 132 ? -9.310 -4.551 9.186 1.00 97.12 132 GLY A C 1
ATOM 1051 O O . GLY A 1 132 ? -8.281 -3.978 8.832 1.00 97.12 132 GLY A O 1
ATOM 1052 N N . PHE A 1 133 ? -9.262 -5.791 9.694 1.00 98.12 133 PHE A N 1
ATOM 1053 C CA . PHE A 1 133 ? -8.028 -6.587 9.671 1.00 98.12 133 PHE A CA 1
ATOM 1054 C C . PHE A 1 133 ? -7.601 -6.870 8.226 1.00 98.12 133 PHE A C 1
ATOM 1056 O O . PHE A 1 133 ? -8.247 -7.643 7.520 1.00 98.12 133 PHE A O 1
ATOM 1063 N N . GLY A 1 134 ? -6.506 -6.246 7.798 1.00 98.06 134 GLY A N 1
ATOM 1064 C CA . GLY A 1 134 ? -5.972 -6.406 6.454 1.00 98.06 134 GLY A CA 1
ATOM 1065 C C . GLY A 1 134 ? -5.286 -5.153 5.930 1.00 98.06 134 GLY A C 1
ATOM 1066 O O . GLY A 1 134 ? -5.053 -4.189 6.660 1.00 98.06 134 GLY A O 1
ATOM 1067 N N . CYS A 1 135 ? -4.985 -5.188 4.637 1.00 98.56 135 CYS A N 1
ATOM 1068 C CA . CYS A 1 135 ? -4.409 -4.096 3.869 1.00 98.56 135 CYS A CA 1
ATOM 1069 C C . CYS A 1 135 ? -5.083 -4.025 2.494 1.00 98.56 135 CYS A C 1
ATOM 1071 O O . CYS A 1 135 ? -5.081 -5.004 1.740 1.00 98.56 135 CYS A O 1
ATOM 1073 N N . ILE A 1 136 ? -5.650 -2.865 2.165 1.00 98.25 136 ILE A N 1
ATOM 1074 C CA . ILE A 1 136 ? -6.186 -2.573 0.832 1.00 98.25 136 ILE A CA 1
ATOM 1075 C C . ILE A 1 136 ? -5.274 -1.548 0.164 1.00 98.25 136 ILE A C 1
ATOM 1077 O O . ILE A 1 136 ? -5.208 -0.413 0.614 1.00 98.25 136 ILE A O 1
ATOM 1081 N N . ALA A 1 137 ? -4.572 -1.926 -0.901 1.00 97.31 137 ALA A N 1
ATOM 1082 C CA . ALA A 1 137 ? -3.762 -0.995 -1.686 1.00 97.31 137 ALA A CA 1
ATOM 1083 C C . ALA A 1 137 ? -4.599 -0.364 -2.804 1.00 97.31 137 ALA A C 1
ATOM 1085 O O . ALA A 1 137 ? -5.344 -1.070 -3.491 1.00 97.31 137 ALA A O 1
ATOM 1086 N N . LEU A 1 138 ? -4.468 0.946 -3.012 1.00 95.94 138 LEU A N 1
ATOM 1087 C CA . LEU A 1 138 ? -5.078 1.607 -4.167 1.00 95.94 138 LEU A CA 1
ATOM 1088 C C . LEU A 1 138 ? -4.367 1.178 -5.457 1.00 95.94 138 LEU A C 1
ATOM 1090 O O . LEU A 1 138 ? -3.166 0.912 -5.466 1.00 95.94 138 LEU A O 1
ATOM 1094 N N . SER A 1 139 ? -5.109 1.100 -6.562 1.00 93.94 139 SER A N 1
ATOM 1095 C CA . SER A 1 139 ? -4.541 0.694 -7.849 1.00 93.94 139 SER A CA 1
ATOM 1096 C C . SER A 1 139 ? -3.909 1.888 -8.564 1.00 93.94 139 SER A C 1
ATOM 1098 O O . SER A 1 139 ? -4.608 2.690 -9.184 1.00 93.94 139 SER A O 1
ATOM 1100 N N . ASP A 1 140 ? -2.582 2.001 -8.509 1.00 92.62 140 ASP A N 1
ATOM 1101 C CA . ASP A 1 140 ? -1.840 3.014 -9.265 1.00 92.62 140 ASP A CA 1
ATOM 1102 C C . ASP A 1 140 ? -1.779 2.658 -10.758 1.00 92.62 140 ASP A C 1
ATOM 1104 O O . ASP A 1 140 ? -1.246 1.617 -11.162 1.00 92.62 140 ASP A O 1
ATOM 1108 N N . LEU A 1 141 ? -2.324 3.542 -11.593 1.00 89.31 141 LEU A N 1
ATOM 1109 C CA . LEU A 1 141 ? -2.343 3.372 -13.045 1.00 89.31 141 LEU A CA 1
ATOM 1110 C C . LEU A 1 141 ? -0.948 3.423 -13.676 1.00 89.31 141 LEU A C 1
ATOM 1112 O O . LEU A 1 141 ? -0.760 2.842 -14.743 1.00 89.31 141 LEU A O 1
ATOM 1116 N N . GLN A 1 142 ? 0.022 4.078 -13.036 1.00 85.75 142 GLN A N 1
ATOM 1117 C CA . GLN A 1 142 ? 1.401 4.132 -13.532 1.00 85.75 142 GLN A CA 1
ATOM 1118 C C . GLN A 1 142 ? 2.254 2.954 -13.053 1.00 85.75 142 GLN A C 1
ATOM 1120 O O . GLN A 1 142 ? 3.244 2.598 -13.690 1.00 85.75 142 GLN A O 1
ATOM 1125 N N . ALA A 1 143 ? 1.860 2.314 -11.954 1.00 85.38 143 ALA A N 1
ATOM 1126 C CA . ALA A 1 143 ? 2.581 1.198 -11.358 1.00 85.38 143 ALA A CA 1
ATOM 1127 C C . ALA A 1 143 ? 1.635 0.020 -11.102 1.00 85.38 143 ALA A C 1
ATOM 1129 O O . ALA A 1 143 ? 1.506 -0.446 -9.974 1.00 85.38 143 ALA A O 1
ATOM 1130 N N . THR A 1 144 ? 0.963 -0.479 -12.144 1.00 85.88 144 THR A N 1
ATOM 1131 C CA . THR A 1 144 ? -0.039 -1.548 -11.997 1.00 85.88 144 THR A CA 1
ATOM 1132 C C . THR A 1 144 ? 0.545 -2.795 -11.311 1.00 85.88 144 THR A C 1
ATOM 1134 O O . THR A 1 144 ? 1.703 -3.169 -11.493 1.00 85.88 144 THR A O 1
ATOM 1137 N N . GLY A 1 145 ? -0.237 -3.404 -10.416 1.00 84.75 145 GLY A N 1
ATOM 1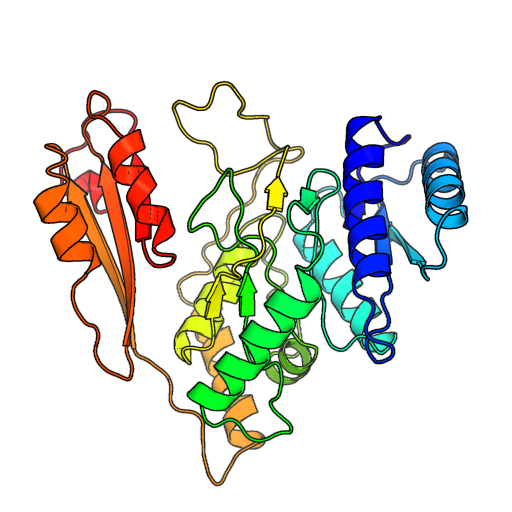138 C CA . GLY A 1 145 ? 0.209 -4.483 -9.526 1.00 84.75 145 GLY A CA 1
ATOM 1139 C C . GLY A 1 145 ? 1.060 -3.999 -8.342 1.00 84.75 145 GLY A C 1
ATOM 1140 O O . GLY A 1 145 ? 1.251 -4.752 -7.394 1.00 84.75 145 GLY A O 1
ATOM 1141 N N . PHE A 1 146 ? 1.583 -2.765 -8.393 1.00 89.69 146 PHE A N 1
ATOM 1142 C CA . PHE A 1 146 ? 2.168 -1.925 -7.334 1.00 89.69 146 PHE A CA 1
ATOM 1143 C C . PHE A 1 146 ? 1.407 -1.842 -6.002 1.00 89.69 146 PHE A C 1
ATOM 1145 O O . PHE A 1 146 ? 0.439 -1.092 -6.039 1.00 89.69 146 PHE A O 1
ATOM 1152 N N . PRO A 1 147 ? 1.699 -2.499 -4.850 1.00 92.56 147 PRO A N 1
ATOM 1153 C CA . PRO A 1 147 ? 0.973 -2.140 -3.640 1.00 92.56 147 PRO A CA 1
ATOM 1154 C C . PRO A 1 147 ? 1.509 -0.792 -3.175 1.00 92.56 147 PRO A C 1
ATOM 1156 O O . PRO A 1 147 ? 2.504 -0.731 -2.460 1.00 92.56 147 PRO A O 1
ATOM 1159 N N . THR A 1 148 ? 0.900 0.274 -3.676 1.00 91.69 148 THR A N 1
ATOM 1160 C CA . THR A 1 148 ? 1.112 1.651 -3.252 1.00 91.69 148 THR A CA 1
ATOM 1161 C C . THR A 1 148 ? -0.099 2.115 -2.457 1.00 91.69 148 THR A C 1
ATOM 1163 O O . THR A 1 148 ? -1.208 1.592 -2.614 1.00 91.69 148 THR A O 1
ATOM 1166 N N . PHE A 1 149 ? 0.122 3.098 -1.587 1.00 95.75 149 PHE A N 1
ATOM 1167 C CA . PHE A 1 149 ? -0.937 3.773 -0.831 1.00 95.75 149 PHE A CA 1
ATOM 1168 C C . PHE A 1 149 ? -1.839 2.789 -0.062 1.00 95.75 149 PHE A C 1
ATOM 1170 O O . PHE A 1 149 ? -3.057 2.769 -0.270 1.00 95.75 149 PHE A O 1
ATOM 1177 N N . PRO A 1 150 ? -1.268 1.925 0.800 1.00 97.81 150 PRO A N 1
ATOM 1178 C CA . PRO A 1 150 ? -2.064 0.974 1.550 1.00 97.81 150 PRO A CA 1
ATOM 1179 C C . PRO A 1 150 ? -2.970 1.708 2.535 1.00 97.81 150 PRO A C 1
ATOM 1181 O O . PRO A 1 150 ? -2.560 2.610 3.271 1.00 97.81 150 PRO A O 1
ATOM 1184 N N . ILE A 1 151 ? -4.215 1.265 2.551 1.00 98.50 151 ILE A N 1
ATOM 1185 C CA . ILE A 1 151 ? -5.255 1.688 3.464 1.00 98.50 151 ILE A CA 1
ATOM 1186 C C . ILE A 1 151 ? -5.319 0.643 4.565 1.00 98.50 151 ILE A C 1
ATOM 1188 O O . ILE A 1 151 ? -5.453 -0.559 4.304 1.00 98.50 151 ILE A O 1
ATOM 1192 N N . LEU A 1 152 ? -5.205 1.115 5.799 1.00 98.62 152 LEU A N 1
ATOM 1193 C CA . LEU A 1 152 ? -5.183 0.289 6.995 1.00 98.62 152 LEU A CA 1
ATOM 1194 C C . LEU A 1 152 ? -6.261 0.758 7.962 1.00 98.62 152 LEU A C 1
ATOM 1196 O O . LEU A 1 152 ? -6.612 1.936 8.001 1.00 98.62 152 LEU A O 1
ATOM 1200 N N . HIS A 1 153 ? -6.749 -0.172 8.774 1.00 98.44 153 HIS A N 1
ATOM 1201 C CA . HIS A 1 153 ? -7.596 0.129 9.918 1.00 98.44 153 HIS A CA 1
ATOM 1202 C C . HIS A 1 153 ? -6.748 0.289 11.191 1.00 98.44 153 HIS A C 1
ATOM 1204 O O . HIS A 1 153 ? -5.683 -0.323 11.314 1.00 98.44 153 HIS A O 1
ATOM 1210 N N . LYS A 1 154 ? -7.238 1.023 12.196 1.00 97.94 154 LYS A N 1
ATOM 1211 C CA . LYS A 1 154 ? -6.587 1.230 13.506 1.00 97.94 154 LYS A CA 1
ATOM 1212 C C . LYS A 1 154 ? -6.218 -0.070 14.219 1.00 97.94 154 LYS A C 1
ATOM 1214 O O . LYS A 1 154 ? -5.301 -0.095 15.038 1.00 97.94 154 LYS A O 1
ATOM 1219 N N . ILE A 1 155 ? -6.891 -1.172 13.880 1.00 97.94 155 ILE A N 1
ATOM 1220 C CA . ILE A 1 155 ? -6.544 -2.498 14.394 1.00 97.94 155 ILE A CA 1
ATOM 1221 C C . ILE A 1 155 ? -5.119 -2.921 14.035 1.00 97.94 155 ILE A C 1
ATOM 1223 O O . ILE A 1 155 ? -4.495 -3.638 14.808 1.00 97.94 155 ILE A O 1
ATOM 1227 N N . HIS A 1 156 ? -4.571 -2.442 12.918 1.00 98.44 156 HIS A N 1
ATOM 1228 C CA . HIS A 1 156 ? -3.172 -2.653 12.567 1.00 98.44 156 HIS A CA 1
ATOM 1229 C C . HIS A 1 156 ? -2.236 -2.192 13.696 1.00 98.44 156 HIS A C 1
ATOM 1231 O O . HIS A 1 156 ? -1.415 -2.973 14.177 1.00 98.44 156 HIS A O 1
ATOM 1237 N N . LEU A 1 157 ? -2.433 -0.963 14.192 1.00 98.06 157 LEU A N 1
ATOM 1238 C CA . LEU A 1 157 ? -1.648 -0.408 15.298 1.00 98.06 157 LEU A CA 1
ATOM 1239 C C . LEU A 1 157 ? -1.878 -1.177 16.603 1.00 98.06 157 LEU A C 1
ATOM 1241 O O . LEU A 1 157 ? -0.936 -1.383 17.360 1.00 98.06 157 LEU A O 1
ATOM 1245 N N . LYS A 1 158 ? -3.102 -1.661 16.851 1.00 96.88 158 LYS A N 1
ATOM 1246 C CA . LYS A 1 158 ? -3.401 -2.524 18.008 1.00 96.88 158 LYS A CA 1
ATOM 1247 C C . LYS A 1 158 ? -2.632 -3.849 17.950 1.00 96.88 158 LYS A C 1
ATOM 1249 O O . LYS A 1 158 ? -2.188 -4.336 18.983 1.00 96.88 158 LYS A O 1
ATOM 1254 N N . LEU A 1 159 ? -2.498 -4.443 16.764 1.00 97.38 159 LEU A N 1
ATOM 1255 C CA . LEU A 1 159 ? -1.861 -5.749 16.584 1.00 97.38 159 LEU A CA 1
ATOM 1256 C C . LEU A 1 159 ? -0.336 -5.671 16.603 1.00 97.38 159 LEU A C 1
ATOM 1258 O O . LEU A 1 159 ? 0.304 -6.568 17.151 1.00 97.38 159 LEU A O 1
ATOM 1262 N N . LEU A 1 160 ? 0.238 -4.638 15.986 1.00 97.00 160 LEU A N 1
ATOM 1263 C CA . LEU A 1 160 ? 1.685 -4.516 15.817 1.00 97.00 160 LEU A CA 1
ATOM 1264 C C . LEU A 1 160 ? 2.339 -3.603 16.871 1.00 97.00 160 LEU A C 1
ATOM 1266 O O . LEU A 1 160 ? 3.540 -3.716 17.103 1.00 97.00 160 LEU A O 1
ATOM 1270 N N . GLY A 1 161 ? 1.569 -2.716 17.510 1.00 96.50 161 GLY A N 1
ATOM 1271 C CA . GLY A 1 161 ? 2.045 -1.693 18.454 1.00 96.50 161 GLY A CA 1
ATOM 1272 C C . GLY A 1 161 ? 2.625 -0.442 17.781 1.00 96.50 161 GLY A C 1
ATOM 1273 O O . GLY A 1 161 ? 2.811 0.589 18.421 1.00 96.50 161 GLY A O 1
ATOM 1274 N N . GLU A 1 162 ? 2.887 -0.509 16.480 1.00 96.50 162 GLU A N 1
ATOM 1275 C CA . GLU A 1 162 ? 3.363 0.581 15.634 1.00 96.50 162 GLU A CA 1
ATOM 1276 C C . GLU A 1 162 ? 2.909 0.351 14.188 1.00 96.50 162 GLU A C 1
ATOM 1278 O O . GLU A 1 162 ? 2.365 -0.702 13.877 1.00 96.50 162 GLU A O 1
ATOM 1283 N N . LEU A 1 163 ? 3.123 1.322 13.296 1.00 97.31 163 LEU A N 1
ATOM 1284 C CA . LEU A 1 163 ? 2.772 1.177 11.879 1.00 97.31 163 LEU A CA 1
ATOM 1285 C C . LEU A 1 163 ? 3.743 0.240 11.130 1.00 97.31 163 LEU A C 1
ATOM 1287 O O . LEU A 1 163 ? 3.363 -0.607 10.337 1.00 97.31 163 LEU A O 1
ATOM 1291 N N . PHE A 1 164 ? 5.033 0.402 11.381 1.00 96.62 164 PHE A N 1
ATOM 1292 C CA . PHE A 1 164 ? 6.115 -0.472 10.935 1.00 96.62 164 PHE A CA 1
ATOM 1293 C C . PHE A 1 164 ? 7.387 -0.031 11.666 1.00 96.62 164 PHE A C 1
ATOM 1295 O O . PHE A 1 164 ? 7.393 0.987 12.365 1.00 96.62 164 PHE A O 1
ATOM 1302 N N . SER A 1 165 ? 8.466 -0.793 11.492 1.00 97.00 165 SER A N 1
ATOM 1303 C CA . SER A 1 165 ? 9.745 -0.535 12.156 1.00 97.00 165 SER A CA 1
ATOM 1304 C C . SER A 1 165 ? 10.335 0.841 11.818 1.00 97.00 165 SER A C 1
ATOM 1306 O O . SER A 1 165 ? 10.247 1.286 10.673 1.00 97.00 165 SER A O 1
ATOM 1308 N N . PRO A 1 166 ? 11.018 1.502 12.769 1.00 96.12 166 PRO A N 1
ATOM 1309 C CA . PRO A 1 166 ? 11.699 2.774 12.521 1.00 96.12 166 PRO A CA 1
ATOM 1310 C C . PRO A 1 166 ? 12.878 2.674 11.538 1.00 96.12 166 PRO A C 1
ATOM 1312 O O . PRO A 1 166 ? 13.454 3.698 11.190 1.00 96.12 166 PRO A O 1
ATOM 1315 N N . LEU A 1 167 ? 13.253 1.469 11.090 1.00 97.12 167 LEU A N 1
ATOM 1316 C CA . LEU A 1 167 ? 14.278 1.283 10.058 1.00 97.12 167 LEU A CA 1
ATOM 1317 C C . LEU A 1 167 ? 13.823 1.771 8.675 1.00 97.12 167 LEU A C 1
ATOM 1319 O O . LEU A 1 167 ? 14.664 2.080 7.835 1.00 97.12 167 LEU A O 1
ATOM 1323 N N . PHE A 1 168 ? 12.512 1.833 8.417 1.00 97.69 168 PHE A N 1
ATOM 1324 C CA . PHE A 1 168 ? 11.995 2.378 7.163 1.00 97.69 168 PHE A CA 1
ATOM 1325 C C . PHE A 1 168 ? 12.203 3.894 7.127 1.00 97.69 168 PHE A C 1
ATOM 1327 O O . PHE A 1 168 ? 11.749 4.608 8.020 1.00 97.69 168 PHE A O 1
ATOM 1334 N N . VAL A 1 169 ? 12.853 4.392 6.071 1.00 96.19 169 VAL A N 1
ATOM 1335 C CA . VAL A 1 169 ? 13.160 5.823 5.916 1.00 96.19 169 VAL A CA 1
ATOM 1336 C C . VAL A 1 169 ? 12.175 6.491 4.960 1.00 96.19 169 VAL A C 1
ATOM 1338 O O . VAL A 1 169 ? 11.404 7.358 5.371 1.00 96.19 169 VAL A O 1
ATOM 1341 N N . ASN A 1 170 ? 12.166 6.099 3.682 1.00 93.94 170 ASN A N 1
ATOM 1342 C CA . ASN A 1 170 ? 11.329 6.751 2.666 1.00 93.94 170 ASN A CA 1
ATOM 1343 C C . ASN A 1 170 ? 10.865 5.861 1.508 1.00 93.94 170 ASN A C 1
ATOM 1345 O O . ASN A 1 170 ? 10.303 6.366 0.536 1.00 93.94 170 ASN A O 1
ATOM 1349 N N . GLN A 1 171 ? 11.105 4.559 1.606 1.00 92.50 171 GLN A N 1
ATOM 1350 C CA . GLN A 1 171 ? 10.691 3.544 0.646 1.00 92.50 171 GLN A CA 1
ATOM 1351 C C . GLN A 1 171 ? 10.277 2.278 1.397 1.00 92.50 171 GLN A C 1
ATOM 1353 O O . GLN A 1 171 ? 10.394 2.200 2.619 1.00 92.50 171 GLN A O 1
ATOM 1358 N N . ASP A 1 172 ? 9.803 1.285 0.647 1.00 95.38 172 ASP A N 1
ATOM 1359 C CA . ASP A 1 172 ? 9.591 -0.099 1.084 1.00 95.38 172 ASP A CA 1
ATOM 1360 C C . ASP A 1 172 ? 8.476 -0.361 2.116 1.00 95.38 172 ASP A C 1
ATOM 1362 O O . ASP A 1 172 ? 8.034 -1.504 2.240 1.00 95.38 172 ASP A O 1
ATOM 1366 N N . ALA A 1 173 ? 7.953 0.660 2.795 1.00 97.00 173 ALA A N 1
ATOM 1367 C CA . ALA A 1 173 ? 6.877 0.498 3.773 1.00 97.00 173 ALA A CA 1
ATOM 1368 C C . ALA A 1 173 ? 5.570 -0.042 3.152 1.00 97.00 173 ALA A C 1
ATOM 1370 O O . ALA A 1 173 ? 4.982 -0.986 3.682 1.00 97.00 173 ALA A O 1
ATOM 1371 N N . ASP A 1 174 ? 5.142 0.487 2.001 1.00 96.69 174 ASP A N 1
ATOM 1372 C CA . ASP A 1 174 ? 3.926 0.029 1.313 1.00 96.69 174 ASP A CA 1
ATOM 1373 C C . ASP A 1 174 ? 3.972 -1.470 0.942 1.00 96.69 174 ASP A C 1
ATOM 1375 O O . ASP A 1 174 ? 3.080 -2.223 1.359 1.00 96.69 174 ASP A O 1
ATOM 1379 N N . PRO A 1 175 ? 5.005 -1.969 0.220 1.00 96.06 175 PRO A N 1
ATOM 1380 C CA . PRO A 1 175 ? 5.096 -3.390 -0.088 1.00 96.06 175 PRO A CA 1
ATOM 1381 C C . PRO A 1 175 ? 5.321 -4.253 1.157 1.00 96.06 175 PRO A C 1
ATOM 1383 O O . PRO A 1 175 ? 4.831 -5.382 1.173 1.00 96.06 175 PRO A O 1
ATOM 1386 N N . PHE A 1 176 ? 5.989 -3.751 2.201 1.00 98.25 176 PHE A N 1
ATOM 1387 C CA . PHE A 1 176 ? 6.104 -4.460 3.478 1.00 98.25 176 PHE A CA 1
ATOM 1388 C C . PHE A 1 176 ? 4.727 -4.726 4.099 1.00 98.25 176 PHE A C 1
ATOM 1390 O O . PHE A 1 176 ? 4.405 -5.875 4.411 1.00 98.25 176 PHE A O 1
ATOM 1397 N N . LEU A 1 177 ? 3.889 -3.691 4.221 1.00 98.50 177 LEU A N 1
ATOM 1398 C CA . LEU A 1 177 ? 2.544 -3.802 4.795 1.00 98.50 177 LEU A CA 1
ATOM 1399 C C . LEU A 1 177 ? 1.671 -4.759 3.984 1.00 98.50 177 LEU A C 1
ATOM 1401 O O . LEU A 1 177 ? 0.975 -5.606 4.545 1.00 98.50 177 LEU A O 1
ATOM 1405 N N . PHE A 1 178 ? 1.740 -4.677 2.657 1.00 97.88 178 PHE A N 1
ATOM 1406 C CA . PHE A 1 178 ? 1.009 -5.595 1.793 1.00 97.88 178 PHE A CA 1
ATOM 1407 C C . PHE A 1 178 ? 1.475 -7.049 1.976 1.00 97.88 178 PHE A C 1
ATOM 1409 O O . PHE A 1 178 ? 0.653 -7.949 2.156 1.00 97.88 178 PHE A O 1
ATOM 1416 N N . GLN A 1 179 ? 2.790 -7.296 1.992 1.00 97.62 179 GLN A N 1
ATOM 1417 C CA . GLN A 1 179 ? 3.352 -8.640 2.184 1.00 97.62 179 GLN A CA 1
ATOM 1418 C C . GLN A 1 179 ? 3.043 -9.235 3.558 1.00 97.62 179 GLN A C 1
ATOM 1420 O O . GLN A 1 179 ? 2.823 -10.447 3.648 1.00 97.62 179 GLN A O 1
ATOM 1425 N N . LEU A 1 180 ? 2.990 -8.404 4.602 1.00 98.44 180 LEU A N 1
ATOM 1426 C CA . LEU A 1 180 ? 2.571 -8.814 5.939 1.00 98.44 180 LEU A CA 1
ATOM 1427 C C . LEU A 1 180 ? 1.175 -9.442 5.880 1.00 98.44 180 LEU A C 1
ATOM 1429 O O . LEU A 1 180 ? 1.003 -10.599 6.256 1.00 98.44 180 LEU A O 1
ATOM 1433 N N . TYR A 1 181 ? 0.192 -8.734 5.327 1.00 98.44 181 TYR A N 1
ATOM 1434 C CA . TYR A 1 181 ? -1.193 -9.205 5.334 1.00 98.44 181 TYR A CA 1
ATOM 1435 C C . TYR A 1 181 ? -1.504 -10.321 4.325 1.00 98.44 181 TYR A C 1
ATOM 1437 O O . TYR A 1 181 ? -2.440 -11.096 4.549 1.00 98.44 181 TYR A O 1
ATOM 1445 N N . ARG A 1 182 ? -0.674 -10.515 3.286 1.00 97.44 182 ARG A N 1
ATOM 1446 C CA . ARG A 1 182 ? -0.740 -11.722 2.430 1.00 97.44 182 ARG A CA 1
ATOM 1447 C C . ARG A 1 182 ? -0.641 -13.016 3.246 1.00 97.44 182 ARG A C 1
ATOM 1449 O O . ARG A 1 182 ? -1.232 -14.022 2.865 1.00 97.44 182 ARG A O 1
ATOM 1456 N N . ARG A 1 183 ? 0.042 -12.992 4.401 1.00 97.38 183 ARG A N 1
ATOM 1457 C CA . ARG A 1 183 ? 0.193 -14.154 5.298 1.00 97.38 183 ARG A CA 1
ATOM 1458 C C . ARG A 1 183 ? -1.115 -14.617 5.945 1.00 97.38 183 ARG A C 1
ATOM 1460 O O . ARG A 1 183 ? -1.109 -15.663 6.581 1.00 97.38 183 ARG A O 1
ATOM 1467 N N . TRP A 1 184 ? -2.222 -13.901 5.758 1.00 97.12 184 TRP A N 1
ATOM 1468 C CA . TRP A 1 184 ? -3.562 -14.310 6.200 1.00 97.12 184 TRP A CA 1
ATOM 1469 C C . TRP A 1 184 ? -4.616 -14.215 5.087 1.00 97.12 184 TRP A C 1
ATOM 1471 O O . TRP A 1 184 ? -5.807 -14.250 5.379 1.00 97.12 184 TRP A O 1
ATOM 1481 N N . GLY A 1 185 ? -4.204 -14.045 3.823 1.00 96.19 185 GLY A N 1
ATOM 1482 C CA . GLY A 1 185 ? -5.140 -13.752 2.727 1.00 96.19 185 GLY A CA 1
ATOM 1483 C C . GLY A 1 185 ? -5.845 -12.395 2.871 1.00 96.19 185 GLY A C 1
ATOM 1484 O O . GLY A 1 185 ? -6.901 -12.171 2.279 1.00 96.19 185 GLY A O 1
ATOM 1485 N N . ALA A 1 186 ? -5.271 -11.495 3.676 1.00 97.50 186 ALA A N 1
ATOM 1486 C CA . ALA A 1 186 ? -5.868 -10.229 4.090 1.00 97.50 186 ALA A CA 1
ATOM 1487 C C . ALA A 1 186 ? -5.258 -9.013 3.363 1.00 97.50 186 ALA A C 1
ATOM 1489 O O . ALA A 1 186 ? -5.256 -7.904 3.888 1.00 97.50 186 ALA A O 1
ATOM 1490 N N . ALA A 1 187 ? -4.701 -9.210 2.165 1.00 97.56 187 ALA A N 1
ATOM 1491 C CA . ALA A 1 187 ? -4.132 -8.149 1.334 1.00 97.56 187 ALA A CA 1
ATOM 1492 C C . ALA A 1 187 ? -4.804 -8.137 -0.044 1.00 97.56 187 ALA A C 1
ATOM 1494 O O . ALA A 1 187 ? -4.895 -9.187 -0.682 1.00 97.56 187 ALA A O 1
ATOM 1495 N N . ARG A 1 188 ? -5.291 -6.978 -0.509 1.00 95.88 188 ARG A N 1
ATOM 1496 C CA . ARG A 1 188 ? -5.946 -6.851 -1.828 1.00 95.88 188 ARG A CA 1
ATOM 1497 C C . ARG A 1 188 ? -5.657 -5.515 -2.492 1.00 95.88 188 ARG A C 1
ATOM 1499 O O . ARG A 1 188 ? -5.434 -4.512 -1.824 1.00 95.88 188 ARG A O 1
ATOM 1506 N N . PHE A 1 189 ? -5.726 -5.514 -3.817 1.00 95.38 189 PHE A N 1
ATOM 1507 C CA . PHE A 1 189 ? -5.842 -4.290 -4.599 1.00 95.38 189 PHE A CA 1
ATOM 1508 C C . PHE A 1 189 ? -7.299 -3.851 -4.640 1.00 95.38 189 PHE A C 1
ATOM 1510 O O . PHE A 1 189 ? -8.182 -4.675 -4.896 1.00 95.38 189 PHE A O 1
ATOM 1517 N N . SER A 1 190 ? -7.540 -2.566 -4.408 1.00 94.81 190 SER A N 1
ATOM 1518 C CA . SER A 1 190 ? -8.855 -1.980 -4.619 1.00 94.81 190 SER A CA 1
ATOM 1519 C C . SER A 1 190 ? -9.132 -1.790 -6.104 1.00 94.81 190 SER A C 1
ATOM 1521 O O . SER A 1 190 ? -8.216 -1.575 -6.902 1.00 94.81 190 SER A O 1
ATOM 1523 N N . SER A 1 191 ? -10.411 -1.811 -6.479 1.00 92.94 191 SER A N 1
ATOM 1524 C CA . SER A 1 191 ? -10.833 -1.368 -7.810 1.00 92.94 191 SER A CA 1
ATOM 1525 C C . SER A 1 191 ? -10.640 0.135 -8.020 1.00 92.94 191 SER A C 1
ATOM 1527 O O . SER A 1 191 ? -10.602 0.567 -9.170 1.00 92.94 191 SER A O 1
ATOM 1529 N N . ALA A 1 192 ? -10.530 0.903 -6.931 1.00 94.25 192 ALA A N 1
ATOM 1530 C CA . ALA A 1 192 ? -10.294 2.335 -6.969 1.00 94.25 192 ALA A CA 1
ATOM 1531 C C . ALA A 1 192 ? -8.894 2.670 -7.491 1.00 94.25 192 ALA A C 1
ATOM 1533 O O . ALA A 1 192 ? -7.886 2.100 -7.052 1.00 94.25 192 ALA A O 1
ATOM 1534 N N . LYS A 1 193 ? -8.849 3.624 -8.415 1.00 94.06 193 LYS A N 1
ATOM 1535 C CA . LYS A 1 193 ? -7.648 4.015 -9.141 1.00 94.06 193 LYS A CA 1
ATOM 1536 C C . LYS A 1 193 ? -7.094 5.340 -8.665 1.00 94.06 193 LYS A C 1
ATOM 1538 O O . LYS A 1 193 ? -7.820 6.299 -8.389 1.00 94.06 193 LYS A O 1
ATOM 1543 N N . VAL A 1 194 ? -5.773 5.401 -8.685 1.00 94.62 194 VAL A N 1
ATOM 1544 C CA . VAL A 1 194 ? -5.007 6.622 -8.467 1.00 94.62 194 VAL A CA 1
ATOM 1545 C C . VAL A 1 194 ? -3.972 6.797 -9.565 1.00 94.62 194 VAL A C 1
ATOM 1547 O O . VAL A 1 194 ? -3.617 5.854 -10.275 1.00 94.62 194 VAL A O 1
ATOM 1550 N N . VAL A 1 195 ? -3.496 8.025 -9.705 1.00 92.06 195 VAL A N 1
ATOM 1551 C CA . VAL A 1 195 ? -2.338 8.356 -10.529 1.00 92.06 195 VAL A CA 1
ATOM 1552 C C . VAL A 1 195 ? -1.342 9.054 -9.627 1.00 92.06 195 VAL A C 1
ATOM 1554 O O . VAL A 1 195 ? -1.653 10.114 -9.085 1.00 92.06 195 VAL A O 1
ATOM 1557 N N . ASN A 1 196 ? -0.160 8.471 -9.475 1.00 88.81 196 ASN A N 1
ATOM 1558 C CA . ASN A 1 196 ? 0.962 9.170 -8.875 1.00 88.81 196 ASN A CA 1
ATOM 1559 C C . ASN A 1 196 ? 1.711 9.943 -9.965 1.00 88.81 196 ASN A C 1
ATOM 1561 O O . ASN A 1 196 ? 2.290 9.326 -10.845 1.00 88.81 196 ASN A O 1
ATOM 1565 N N . THR A 1 197 ? 1.707 11.272 -9.946 1.00 83.56 197 THR A N 1
ATOM 1566 C CA . THR A 1 197 ? 2.359 12.062 -11.000 1.00 83.56 197 THR A CA 1
ATOM 1567 C C . THR A 1 197 ? 3.869 12.203 -10.803 1.00 83.56 197 THR A C 1
ATOM 1569 O O . THR A 1 197 ? 4.558 12.606 -11.747 1.00 83.56 197 THR A O 1
ATOM 1572 N N . ARG A 1 198 ? 4.416 11.862 -9.618 1.00 78.56 198 ARG A N 1
ATOM 1573 C CA . ARG A 1 198 ? 5.860 11.961 -9.344 1.00 78.56 198 ARG A CA 1
ATOM 1574 C C . ARG A 1 198 ? 6.456 10.814 -8.533 1.00 78.56 198 ARG A C 1
ATOM 1576 O O . ARG A 1 198 ? 5.879 10.285 -7.595 1.00 78.56 198 ARG A O 1
ATOM 1583 N N . GLY A 1 199 ? 7.702 10.457 -8.857 1.00 63.69 199 GLY A N 1
ATOM 1584 C CA . GLY A 1 199 ? 8.501 9.548 -8.026 1.00 63.69 199 GLY A CA 1
ATOM 1585 C C . GLY A 1 199 ? 8.018 8.089 -7.987 1.00 63.69 199 GLY A C 1
ATOM 1586 O O . GLY A 1 199 ? 8.465 7.341 -7.111 1.00 63.69 199 GLY A O 1
ATOM 1587 N N . GLY A 1 200 ? 7.166 7.681 -8.937 1.00 67.69 200 GLY A N 1
ATOM 1588 C CA . GLY A 1 200 ? 6.667 6.313 -9.108 1.00 67.69 200 GLY A CA 1
ATOM 1589 C C . GLY A 1 200 ? 7.747 5.276 -9.455 1.00 67.69 200 GLY A C 1
ATOM 1590 O O . GLY A 1 200 ? 8.955 5.533 -9.394 1.00 67.69 200 GLY A O 1
ATOM 1591 N N . VAL A 1 201 ? 7.327 4.059 -9.805 1.00 65.75 201 VAL A N 1
ATOM 1592 C CA . VAL A 1 201 ? 8.257 2.989 -10.205 1.00 65.75 201 VAL A CA 1
ATOM 1593 C C . VAL A 1 201 ? 8.962 3.406 -11.496 1.00 65.75 201 VAL A C 1
ATOM 1595 O O . VAL A 1 201 ? 8.311 3.640 -12.507 1.00 65.75 201 VAL A O 1
ATOM 1598 N N . GLN A 1 202 ? 10.295 3.495 -11.472 1.00 61.81 202 GLN A N 1
ATOM 1599 C CA . GLN A 1 202 ? 11.062 3.801 -12.677 1.00 61.81 202 GLN A CA 1
ATOM 1600 C C . GLN A 1 202 ? 10.935 2.636 -13.658 1.00 61.81 202 GLN A C 1
ATOM 1602 O O . GLN A 1 202 ? 11.471 1.553 -13.418 1.00 61.81 202 GLN A O 1
ATOM 1607 N N . LEU A 1 203 ? 10.230 2.851 -14.765 1.00 63.19 203 LEU A N 1
ATOM 1608 C CA . LEU A 1 203 ? 10.223 1.919 -15.884 1.00 63.19 203 LEU A CA 1
ATOM 1609 C C . LEU A 1 203 ? 11.282 2.385 -16.890 1.00 63.19 203 LEU A C 1
ATOM 1611 O O . LEU A 1 203 ? 11.358 3.565 -17.211 1.00 63.19 203 LEU A O 1
ATOM 1615 N N . LEU A 1 204 ? 12.102 1.457 -17.392 1.00 54.53 204 LEU A N 1
ATOM 1616 C CA . LEU A 1 204 ? 13.237 1.743 -18.291 1.00 54.53 204 LEU A CA 1
ATOM 1617 C C . LEU A 1 204 ? 12.869 2.549 -19.552 1.00 54.53 204 LEU A C 1
ATOM 1619 O O . LEU A 1 204 ? 13.721 3.217 -20.126 1.00 54.53 204 LEU A O 1
ATOM 1623 N N . GLU A 1 205 ? 11.610 2.483 -19.976 1.00 54.97 205 GLU A N 1
ATOM 1624 C CA . GLU A 1 205 ? 11.088 3.125 -21.189 1.00 54.97 205 GLU A CA 1
ATOM 1625 C C . GLU A 1 205 ? 10.237 4.366 -20.890 1.00 54.97 205 GLU A C 1
ATOM 1627 O O . GLU A 1 205 ? 9.749 5.026 -21.812 1.00 54.97 205 GLU A O 1
ATOM 1632 N N . ASP A 1 206 ? 10.022 4.680 -19.612 1.00 60.78 206 ASP A N 1
ATOM 1633 C CA . ASP A 1 206 ? 9.113 5.742 -19.225 1.00 60.78 206 ASP A CA 1
ATOM 1634 C C . ASP A 1 206 ? 9.785 7.110 -19.355 1.00 60.78 206 ASP A C 1
ATOM 1636 O O . ASP A 1 206 ? 10.470 7.603 -18.458 1.00 60.78 206 ASP A O 1
ATOM 1640 N N . LYS A 1 207 ? 9.553 7.745 -20.507 1.00 54.97 207 LYS A N 1
ATOM 1641 C CA . LYS A 1 207 ? 9.937 9.139 -20.779 1.00 54.97 207 LYS A CA 1
ATOM 1642 C C . LYS A 1 207 ? 9.259 10.140 -19.838 1.00 54.97 207 LYS A C 1
ATOM 1644 O O . LYS A 1 207 ? 9.670 11.297 -19.812 1.00 54.97 207 LYS A O 1
ATOM 1649 N N . THR A 1 208 ? 8.225 9.722 -19.109 1.00 60.94 208 THR A N 1
ATOM 1650 C CA . THR A 1 208 ? 7.521 10.535 -18.110 1.00 60.94 208 THR A CA 1
ATOM 1651 C C . THR A 1 208 ? 8.043 10.310 -16.691 1.00 60.94 208 THR A C 1
ATOM 1653 O O . THR A 1 208 ? 7.561 10.954 -15.758 1.00 60.94 208 THR A O 1
ATOM 1656 N N . TYR A 1 209 ? 9.081 9.478 -16.522 1.00 68.50 209 TYR A N 1
ATOM 1657 C CA . TYR A 1 209 ? 9.706 9.269 -15.225 1.00 68.50 209 TYR A CA 1
ATOM 1658 C C . TYR A 1 209 ? 10.288 10.572 -14.676 1.00 68.50 209 TYR A C 1
ATOM 1660 O O . TYR A 1 209 ? 11.195 11.181 -15.248 1.00 68.50 209 TYR A O 1
ATOM 1668 N N . THR A 1 210 ? 9.789 10.968 -13.514 1.00 69.94 210 THR A N 1
ATOM 1669 C CA . THR A 1 210 ? 10.308 12.094 -12.748 1.00 69.94 210 THR A CA 1
ATOM 1670 C C . THR A 1 210 ? 11.200 11.584 -11.624 1.00 69.94 210 THR A C 1
ATOM 1672 O O . THR A 1 210 ? 10.855 10.654 -10.889 1.00 69.94 210 THR A O 1
ATOM 1675 N N . VAL A 1 211 ? 12.372 12.209 -11.490 1.00 77.12 211 VAL A N 1
ATOM 1676 C CA . VAL A 1 211 ? 13.324 11.911 -10.415 1.00 77.12 211 VAL A CA 1
ATOM 1677 C C . VAL A 1 211 ? 12.622 12.114 -9.062 1.00 77.12 211 VAL A C 1
ATOM 1679 O O . VAL A 1 211 ? 11.952 13.136 -8.879 1.00 77.12 211 VAL A O 1
ATOM 1682 N N . PRO A 1 212 ? 12.730 11.161 -8.117 1.00 82.50 212 PRO A N 1
ATOM 1683 C CA . PRO A 1 212 ? 12.117 11.292 -6.803 1.00 82.50 212 PRO A CA 1
ATOM 1684 C C . PRO A 1 212 ? 12.695 12.498 -6.056 1.00 82.50 212 PRO A C 1
ATOM 1686 O O . PRO A 1 212 ? 13.850 12.870 -6.249 1.00 82.50 212 PRO A O 1
ATOM 1689 N N . ARG A 1 213 ? 11.889 13.094 -5.167 1.00 82.88 213 ARG A N 1
ATOM 1690 C CA . ARG A 1 213 ? 12.293 14.282 -4.388 1.00 82.88 213 ARG A CA 1
ATOM 1691 C C . ARG A 1 213 ? 13.504 14.025 -3.485 1.00 82.88 213 ARG A C 1
ATOM 1693 O O . ARG A 1 213 ? 14.300 14.928 -3.258 1.00 82.88 213 ARG A O 1
ATOM 1700 N N . TYR A 1 214 ? 13.626 12.803 -2.976 1.00 87.50 214 TYR A N 1
ATOM 1701 C CA . TYR A 1 214 ? 14.714 12.376 -2.103 1.00 87.50 214 TYR A CA 1
ATOM 1702 C C . TYR A 1 214 ? 15.375 11.132 -2.678 1.00 87.50 214 TYR A C 1
ATOM 1704 O O . TYR A 1 214 ? 14.735 10.337 -3.374 1.00 87.50 214 TYR A O 1
ATOM 1712 N N . GLU A 1 215 ? 16.645 10.946 -2.336 1.00 90.62 215 GLU A N 1
ATOM 1713 C CA . GLU A 1 215 ? 17.340 9.689 -2.577 1.00 90.62 215 GLU A CA 1
ATOM 1714 C C . GLU A 1 215 ? 16.592 8.541 -1.891 1.00 90.62 215 GLU A C 1
ATOM 1716 O O . GLU A 1 215 ? 16.195 8.639 -0.729 1.00 90.62 215 GLU A O 1
ATOM 1721 N N . ARG A 1 216 ? 16.361 7.459 -2.635 1.00 91.00 216 ARG A N 1
ATOM 1722 C CA . ARG A 1 216 ? 15.638 6.288 -2.141 1.00 91.00 216 ARG A CA 1
ATOM 1723 C C . ARG A 1 216 ? 16.533 5.488 -1.206 1.00 91.00 216 ARG A C 1
ATOM 1725 O O . ARG A 1 216 ? 17.575 4.995 -1.627 1.00 91.00 216 ARG A O 1
ATOM 1732 N N . VAL A 1 217 ? 16.089 5.311 0.032 1.00 95.06 217 VAL A N 1
ATOM 1733 C CA . VAL A 1 217 ? 16.781 4.489 1.024 1.00 95.06 217 VAL A CA 1
ATOM 1734 C C . VAL A 1 217 ? 16.034 3.171 1.166 1.00 95.06 217 VAL A C 1
ATOM 1736 O O . VAL A 1 217 ? 14.936 3.124 1.721 1.00 95.06 217 VAL A O 1
ATOM 1739 N N . HIS A 1 218 ? 16.645 2.112 0.642 1.00 94.00 218 HIS A N 1
ATOM 1740 C CA . HIS A 1 218 ? 16.130 0.750 0.725 1.00 94.00 218 HIS A CA 1
ATOM 1741 C C . HIS A 1 218 ? 16.682 0.023 1.947 1.00 94.00 218 HIS A C 1
ATOM 1743 O O . HIS A 1 218 ? 17.843 0.207 2.317 1.00 94.00 218 HIS A O 1
ATOM 1749 N N . ILE A 1 219 ? 15.862 -0.845 2.535 1.00 95.44 219 ILE A N 1
ATOM 1750 C CA . ILE A 1 219 ? 16.277 -1.738 3.622 1.00 95.44 219 ILE A CA 1
ATOM 1751 C C . ILE A 1 219 ? 15.940 -3.188 3.279 1.00 95.44 219 ILE A C 1
ATOM 1753 O O . ILE A 1 219 ? 14.985 -3.457 2.549 1.00 95.44 219 ILE A O 1
ATOM 1757 N N . ASP A 1 220 ? 16.686 -4.142 3.835 1.00 96.19 220 ASP A N 1
ATOM 1758 C CA . ASP A 1 220 ? 16.321 -5.554 3.725 1.00 96.19 220 ASP A CA 1
ATOM 1759 C C . ASP A 1 220 ? 15.244 -5.917 4.756 1.00 96.19 220 ASP A C 1
ATOM 1761 O O . ASP A 1 220 ? 15.513 -6.352 5.875 1.00 96.19 220 ASP A O 1
ATOM 1765 N N . TRP A 1 221 ? 13.987 -5.689 4.382 1.00 97.31 221 TRP A N 1
ATOM 1766 C CA . TRP A 1 221 ? 12.836 -5.966 5.240 1.00 97.31 221 TRP A CA 1
ATOM 1767 C C . TRP A 1 221 ? 12.233 -7.359 5.033 1.00 97.31 221 TRP A C 1
ATOM 1769 O O . TRP A 1 221 ? 11.402 -7.784 5.836 1.00 97.31 221 TRP A O 1
ATOM 1779 N N . LYS A 1 222 ? 12.588 -8.066 3.953 1.00 94.94 222 LYS A N 1
ATOM 1780 C CA . LYS A 1 222 ? 11.853 -9.257 3.480 1.00 94.94 222 LYS A CA 1
ATOM 1781 C C . LYS A 1 222 ? 12.054 -10.487 4.363 1.00 94.94 222 LYS A C 1
ATOM 1783 O O . LYS A 1 222 ? 11.221 -11.393 4.332 1.00 94.94 222 LYS A O 1
ATOM 1788 N N . HIS A 1 223 ? 13.147 -10.517 5.120 1.00 94.25 223 HIS A N 1
ATOM 1789 C CA . HIS A 1 223 ? 13.542 -11.646 5.954 1.00 94.25 223 HIS A CA 1
ATOM 1790 C C . HIS A 1 223 ? 13.186 -11.403 7.423 1.00 94.25 223 HIS A C 1
ATOM 1792 O O . HIS A 1 223 ? 12.019 -11.514 7.797 1.00 94.25 223 HIS A O 1
ATOM 1798 N N . GLU A 1 224 ? 14.176 -11.068 8.252 1.00 97.19 224 GLU A N 1
ATOM 1799 C CA . GLU A 1 224 ? 14.030 -10.954 9.706 1.00 97.19 224 GLU A CA 1
ATOM 1800 C C . GLU A 1 224 ? 12.919 -9.976 10.103 1.00 97.19 224 GLU A C 1
ATOM 1802 O O . GLU A 1 224 ? 12.067 -10.302 10.928 1.00 97.19 224 GLU A O 1
ATOM 1807 N N . LEU A 1 225 ? 12.872 -8.805 9.462 1.00 97.81 225 LEU A N 1
ATOM 1808 C CA . LEU A 1 225 ? 11.927 -7.759 9.833 1.00 97.81 225 LEU A CA 1
ATOM 1809 C C . LEU A 1 225 ? 10.468 -8.146 9.548 1.00 97.81 225 LEU A C 1
ATOM 1811 O O . LEU A 1 225 ? 9.599 -7.965 10.407 1.00 97.81 225 LEU A O 1
ATOM 1815 N N . LEU A 1 226 ? 10.192 -8.698 8.363 1.00 98.12 226 LEU A N 1
ATOM 1816 C CA . LEU A 1 226 ? 8.873 -9.227 8.020 1.00 98.12 226 LEU A CA 1
ATOM 1817 C C . LEU A 1 226 ? 8.511 -10.423 8.904 1.00 98.12 226 LEU A C 1
ATOM 1819 O O . LEU A 1 226 ? 7.380 -10.485 9.380 1.00 98.12 226 LEU A O 1
ATOM 1823 N N . GLY A 1 227 ? 9.454 -11.332 9.167 1.00 98.00 227 GLY A N 1
ATOM 1824 C CA . GLY A 1 227 ? 9.252 -12.469 10.070 1.00 98.00 227 GLY A CA 1
ATOM 1825 C C . GLY A 1 227 ? 8.820 -12.026 11.469 1.00 98.00 227 GLY A C 1
ATOM 1826 O O . GLY A 1 227 ? 7.766 -12.441 11.949 1.00 98.00 227 GLY A O 1
ATOM 1827 N N . ALA A 1 228 ? 9.555 -11.088 12.069 1.00 98.12 228 ALA A N 1
ATOM 1828 C CA . ALA A 1 228 ? 9.237 -10.540 13.385 1.00 98.12 228 ALA A CA 1
ATOM 1829 C C . ALA A 1 228 ? 7.864 -9.847 13.421 1.00 98.12 228 ALA A C 1
ATOM 1831 O O . ALA A 1 228 ? 7.114 -9.990 14.389 1.00 98.12 228 ALA A O 1
ATOM 1832 N N . ALA A 1 229 ? 7.499 -9.109 12.368 1.00 98.31 229 ALA A N 1
ATOM 1833 C CA . ALA A 1 229 ? 6.177 -8.494 12.269 1.00 98.31 229 ALA A CA 1
ATOM 1834 C C . ALA A 1 229 ? 5.056 -9.538 12.141 1.00 98.31 229 ALA A C 1
ATOM 1836 O O . ALA A 1 229 ? 4.013 -9.401 12.784 1.00 98.31 229 ALA A O 1
ATOM 1837 N N . VAL A 1 230 ? 5.282 -10.601 11.363 1.00 98.06 230 VAL A N 1
ATOM 1838 C CA . VAL A 1 230 ? 4.338 -11.718 11.224 1.00 98.06 230 VAL A CA 1
ATOM 1839 C C . VAL A 1 230 ? 4.118 -12.422 12.560 1.00 98.06 230 VAL A C 1
ATOM 1841 O O . VAL A 1 230 ? 2.973 -12.728 12.908 1.00 98.06 230 VAL A O 1
ATOM 1844 N N . ASP A 1 231 ? 5.184 -12.663 13.318 1.00 97.56 231 ASP A N 1
ATOM 1845 C CA . ASP A 1 231 ? 5.100 -13.323 14.620 1.00 97.56 231 ASP A CA 1
ATOM 1846 C C . ASP A 1 231 ? 4.385 -12.444 15.651 1.00 97.56 231 ASP A C 1
ATOM 1848 O O . ASP A 1 231 ? 3.514 -12.941 16.368 1.00 97.56 231 ASP A O 1
ATOM 1852 N N . ARG A 1 232 ? 4.646 -11.128 15.658 1.00 97.88 232 ARG A N 1
ATOM 1853 C CA . ARG A 1 232 ? 3.904 -10.170 16.497 1.00 97.88 232 ARG A CA 1
ATOM 1854 C C . ARG A 1 232 ? 2.407 -10.184 16.202 1.00 97.88 232 ARG A C 1
ATOM 1856 O O . ARG A 1 232 ? 1.614 -10.354 17.122 1.00 97.88 232 ARG A O 1
ATOM 1863 N N . VAL A 1 233 ? 2.011 -10.071 14.932 1.00 97.56 233 VAL A N 1
ATOM 1864 C CA . VAL A 1 233 ? 0.588 -10.123 14.553 1.00 97.56 233 VAL A CA 1
ATOM 1865 C C . VAL A 1 233 ? -0.022 -11.476 14.922 1.00 97.56 233 VAL A C 1
ATOM 1867 O O . VAL A 1 233 ? -1.119 -11.510 15.472 1.00 97.56 233 VAL A O 1
ATOM 1870 N N . SER A 1 234 ? 0.688 -12.586 14.690 1.00 96.69 234 SER A N 1
ATOM 1871 C CA . SER A 1 234 ? 0.217 -13.930 15.063 1.00 96.69 234 SER A CA 1
ATOM 1872 C C . SER A 1 234 ? -0.030 -14.051 16.569 1.00 96.69 234 SER A C 1
ATOM 1874 O O . SER A 1 234 ? -1.065 -14.573 16.981 1.00 96.69 234 SER A O 1
ATOM 1876 N N . HIS A 1 235 ? 0.895 -13.543 17.387 1.00 96.19 235 HIS A N 1
ATOM 1877 C CA . HIS A 1 235 ? 0.774 -13.545 18.841 1.00 96.19 235 HIS A CA 1
ATOM 1878 C C . HIS A 1 235 ? -0.406 -12.686 19.313 1.00 96.19 235 HIS A C 1
ATOM 1880 O O . HIS A 1 235 ? -1.245 -13.159 20.080 1.00 96.19 235 HIS A O 1
ATOM 1886 N N . SER A 1 236 ? -0.527 -11.461 18.795 1.00 96.19 236 SER A N 1
ATOM 1887 C CA . SER A 1 236 ? -1.637 -10.556 19.114 1.00 96.19 236 SER A CA 1
ATOM 1888 C C . SER A 1 236 ? -2.993 -11.142 18.714 1.00 96.19 236 SER A C 1
ATOM 1890 O O . SER A 1 236 ? -3.952 -11.054 19.477 1.00 96.19 236 SER A O 1
ATOM 1892 N N . LEU A 1 237 ? -3.085 -11.793 17.550 1.00 95.38 237 LEU A N 1
ATOM 1893 C CA . LEU A 1 237 ? -4.303 -12.482 17.116 1.00 95.38 237 LEU A CA 1
ATOM 1894 C C . LEU A 1 237 ? -4.649 -13.671 18.016 1.00 95.38 237 LEU A C 1
ATOM 1896 O O . LEU A 1 237 ? -5.816 -13.844 18.349 1.00 95.38 237 LEU A O 1
ATOM 1900 N N . ALA A 1 238 ? -3.663 -14.469 18.434 1.00 94.31 238 ALA A N 1
ATOM 1901 C CA . ALA A 1 238 ? -3.891 -15.588 19.349 1.00 94.31 238 ALA A CA 1
ATOM 1902 C C . ALA A 1 238 ? -4.393 -15.118 20.725 1.00 94.31 238 ALA A C 1
ATOM 1904 O O . ALA A 1 238 ? -5.249 -15.770 21.319 1.00 94.31 238 ALA A O 1
ATOM 1905 N N . ALA A 1 239 ? -3.903 -13.971 21.206 1.00 93.75 239 ALA A N 1
ATOM 1906 C CA . ALA A 1 239 ? -4.372 -13.360 22.447 1.00 93.75 239 ALA A CA 1
ATOM 1907 C C . ALA A 1 239 ? -5.807 -12.813 22.330 1.00 93.75 239 ALA A C 1
ATOM 1909 O O . ALA A 1 239 ? -6.583 -12.923 23.276 1.00 93.75 239 ALA A O 1
ATOM 1910 N N . LEU A 1 240 ? -6.169 -12.241 21.176 1.00 92.00 240 LEU A N 1
ATOM 1911 C CA . LEU A 1 240 ? -7.517 -11.718 20.926 1.00 92.00 240 LEU A CA 1
ATOM 1912 C C . LEU A 1 240 ? -8.542 -12.826 20.649 1.00 92.00 240 LEU A C 1
ATOM 1914 O O . LEU A 1 240 ? -9.697 -12.691 21.040 1.00 92.00 240 LEU A O 1
ATOM 1918 N N . LEU A 1 241 ? -8.128 -13.920 20.001 1.00 91.38 241 LEU A N 1
ATOM 1919 C CA . LEU 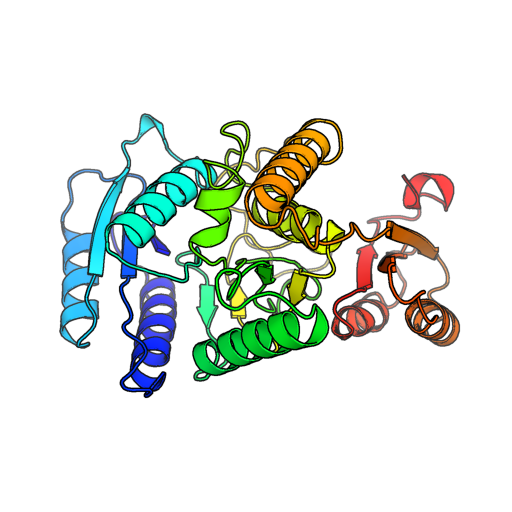A 1 241 ? -8.995 -15.016 19.559 1.00 91.38 241 LEU A CA 1
ATOM 1920 C C . LEU A 1 241 ? -8.503 -16.391 20.049 1.00 91.38 241 LEU A C 1
ATOM 1922 O O . LEU A 1 241 ? -8.182 -17.260 19.230 1.00 91.38 241 LEU A O 1
ATOM 1926 N N . PRO A 1 242 ? -8.485 -16.652 21.370 1.00 86.56 242 PRO A N 1
ATOM 1927 C CA . PRO A 1 242 ? -7.942 -17.900 21.912 1.00 86.56 242 PRO A CA 1
ATOM 1928 C C . PRO A 1 242 ? -8.714 -19.147 21.451 1.00 86.56 242 PRO A C 1
ATOM 1930 O O . PRO A 1 242 ? -8.136 -20.225 21.338 1.00 86.56 242 PRO A O 1
ATOM 1933 N N . ALA A 1 243 ? -10.011 -19.011 21.154 1.00 87.44 243 ALA A N 1
ATOM 1934 C CA . ALA A 1 243 ? -10.869 -20.122 20.739 1.00 87.44 243 ALA A CA 1
ATOM 1935 C C . ALA A 1 243 ? -10.830 -20.422 19.227 1.00 87.44 243 ALA A C 1
ATOM 1937 O O . ALA A 1 243 ? -11.248 -21.501 18.810 1.00 87.44 243 ALA A O 1
ATOM 1938 N N . ALA A 1 244 ? -10.361 -19.484 18.398 1.00 85.50 244 ALA A N 1
ATOM 1939 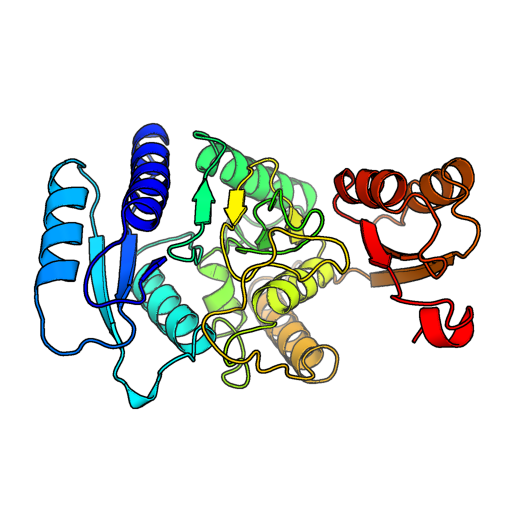C CA . ALA A 1 244 ? -10.411 -19.594 16.939 1.00 85.50 244 ALA A CA 1
ATOM 1940 C C . ALA A 1 244 ? -9.274 -18.787 16.282 1.00 85.50 244 ALA A C 1
ATOM 1942 O O . ALA A 1 244 ? -9.524 -17.745 15.670 1.00 85.50 244 ALA A O 1
ATOM 1943 N N . PRO A 1 245 ? -8.011 -19.234 16.405 1.00 83.50 245 PRO A N 1
ATOM 1944 C CA . PRO A 1 245 ? -6.883 -18.508 15.841 1.00 83.50 245 PRO A CA 1
ATOM 1945 C C . PRO A 1 245 ? -6.965 -18.474 14.311 1.00 83.50 245 PRO A C 1
ATOM 1947 O O . PRO A 1 245 ? -7.133 -19.504 13.650 1.00 83.50 245 PRO A O 1
ATOM 1950 N N . ILE A 1 246 ? -6.793 -17.281 13.738 1.00 90.12 246 ILE A N 1
ATOM 1951 C CA . ILE A 1 246 ? -6.732 -17.101 12.285 1.00 90.12 246 ILE A CA 1
ATOM 1952 C C . ILE A 1 246 ? -5.465 -17.782 11.769 1.00 90.12 246 ILE A C 1
ATOM 1954 O O . ILE A 1 246 ? -4.344 -17.430 12.142 1.00 90.12 246 ILE A O 1
ATOM 1958 N N . GLN A 1 247 ? -5.640 -18.768 10.894 1.00 90.44 247 GLN A N 1
ATOM 1959 C CA . GLN A 1 247 ? -4.521 -19.539 10.370 1.00 90.44 247 GLN A CA 1
ATOM 1960 C C . GLN A 1 247 ? -3.757 -18.768 9.295 1.00 90.44 247 GLN A C 1
ATOM 1962 O O . GLN A 1 247 ? -4.349 -18.152 8.406 1.00 90.44 247 GLN A O 1
ATOM 1967 N N . ARG A 1 248 ? -2.425 -18.864 9.355 1.00 94.38 248 ARG A N 1
ATOM 1968 C CA . ARG A 1 248 ? -1.541 -18.306 8.333 1.00 94.38 248 ARG A CA 1
ATOM 1969 C C . ARG A 1 248 ? -1.696 -19.050 7.007 1.00 94.38 248 ARG A C 1
ATOM 1971 O O . ARG A 1 248 ? -1.876 -20.268 6.976 1.00 94.38 248 ARG A O 1
ATOM 1978 N N . TRP A 1 249 ? -1.601 -18.302 5.919 1.00 95.88 249 TRP A N 1
ATOM 1979 C CA . TRP A 1 249 ? -1.556 -18.801 4.553 1.00 95.88 249 TRP A CA 1
ATOM 1980 C C . TRP A 1 249 ? -0.106 -18.986 4.116 1.00 95.88 249 TRP A C 1
ATOM 1982 O O . TRP A 1 249 ? 0.793 -18.259 4.547 1.00 95.88 249 TRP A O 1
ATOM 1992 N N . ILE A 1 250 ? 0.114 -19.951 3.228 1.00 95.06 250 ILE A N 1
ATOM 1993 C CA . ILE A 1 250 ? 1.391 -20.098 2.533 1.00 95.06 250 ILE A CA 1
ATOM 1994 C C . ILE A 1 250 ? 1.456 -19.008 1.467 1.00 95.06 250 ILE A C 1
ATOM 1996 O O . ILE A 1 250 ? 0.519 -18.829 0.698 1.00 95.06 250 ILE A O 1
ATOM 2000 N N . THR A 1 251 ? 2.561 -18.283 1.393 1.00 95.69 251 THR A N 1
ATOM 2001 C CA . THR A 1 251 ? 2.764 -17.273 0.351 1.00 95.69 251 THR A CA 1
ATOM 2002 C C . THR A 1 251 ? 3.868 -17.715 -0.584 1.00 95.69 251 THR A C 1
ATOM 2004 O O . THR A 1 251 ? 4.964 -18.028 -0.115 1.00 95.69 251 THR A O 1
ATOM 2007 N N . VAL A 1 252 ? 3.591 -17.725 -1.883 1.00 95.06 252 VAL A N 1
ATOM 2008 C CA . VAL A 1 252 ? 4.546 -18.154 -2.908 1.00 95.06 252 VAL A CA 1
ATOM 2009 C C . VAL A 1 252 ? 4.692 -17.056 -3.947 1.00 95.06 252 VAL A C 1
ATOM 2011 O O . VAL A 1 252 ? 3.701 -16.578 -4.495 1.00 95.06 252 VAL A O 1
ATOM 2014 N N . ASP A 1 253 ? 5.932 -16.692 -4.246 1.00 94.62 253 ASP A N 1
ATOM 2015 C CA . ASP A 1 253 ? 6.248 -15.833 -5.379 1.00 94.62 253 ASP A CA 1
ATOM 2016 C C . ASP A 1 253 ? 6.862 -16.709 -6.480 1.00 94.62 253 ASP A C 1
ATOM 2018 O O . ASP A 1 253 ? 7.916 -17.322 -6.303 1.00 94.62 253 ASP A O 1
ATOM 2022 N N . VAL A 1 254 ? 6.167 -16.819 -7.611 1.00 95.75 254 VAL A N 1
ATOM 2023 C CA . VAL A 1 254 ? 6.584 -17.616 -8.768 1.00 95.75 254 VAL A CA 1
ATOM 2024 C C . VAL A 1 254 ? 7.326 -16.708 -9.736 1.00 95.75 254 VAL A C 1
ATOM 2026 O O . VAL A 1 254 ? 6.718 -15.883 -10.418 1.00 95.75 254 VAL A O 1
ATOM 2029 N N . ILE A 1 255 ? 8.646 -16.864 -9.804 1.00 96.56 255 ILE A N 1
ATOM 2030 C CA . ILE A 1 255 ? 9.504 -16.079 -10.696 1.00 96.56 255 ILE A CA 1
ATOM 2031 C C . ILE A 1 255 ? 9.605 -16.784 -12.052 1.00 96.56 255 ILE A C 1
ATOM 2033 O O . ILE A 1 255 ? 10.043 -17.932 -12.135 1.00 96.56 255 ILE A O 1
ATOM 2037 N N . VAL A 1 256 ? 9.208 -16.089 -13.119 1.00 96.88 256 VAL A N 1
ATOM 2038 C CA . VAL A 1 256 ? 9.159 -16.605 -14.493 1.00 96.88 256 VAL A CA 1
ATOM 2039 C C . VAL A 1 256 ? 10.059 -15.749 -15.389 1.00 96.88 256 VAL A C 1
ATOM 2041 O O . VAL A 1 256 ? 9.595 -14.762 -15.970 1.00 96.88 256 VAL A O 1
ATOM 2044 N N . PRO A 1 257 ? 11.351 -16.093 -15.525 1.00 96.44 257 PRO A N 1
ATOM 2045 C CA . PRO A 1 257 ? 12.210 -15.449 -16.507 1.00 96.44 257 PRO A CA 1
ATOM 2046 C C . PRO A 1 257 ? 11.768 -15.837 -17.924 1.00 96.44 257 PRO A C 1
ATOM 2048 O O . PRO A 1 257 ? 11.530 -17.010 -18.223 1.00 96.44 257 PRO A O 1
ATOM 2051 N N . THR A 1 258 ? 11.652 -14.857 -18.817 1.00 95.56 258 THR A N 1
ATOM 2052 C CA . THR A 1 258 ? 11.197 -15.062 -20.195 1.00 95.56 258 THR A CA 1
ATOM 2053 C C . THR A 1 258 ? 11.947 -14.171 -21.178 1.00 95.56 258 THR A C 1
ATOM 2055 O O . THR A 1 258 ? 11.989 -12.955 -21.042 1.00 95.56 258 THR A O 1
ATOM 2058 N N . PHE A 1 259 ? 12.524 -14.787 -22.210 1.00 95.19 259 PHE A N 1
ATOM 2059 C CA . PHE A 1 259 ? 13.173 -14.073 -23.315 1.00 95.19 259 PHE A CA 1
ATOM 2060 C C . PHE A 1 259 ? 12.248 -13.936 -24.538 1.00 95.19 259 PHE A C 1
ATOM 2062 O O . PHE A 1 259 ? 12.247 -12.927 -25.234 1.00 95.19 259 PHE A O 1
ATOM 2069 N N . ARG A 1 260 ? 11.436 -14.964 -24.822 1.00 92.00 260 ARG A N 1
ATOM 2070 C CA . ARG A 1 260 ? 10.609 -15.026 -26.044 1.00 92.00 260 ARG A CA 1
ATOM 2071 C C . ARG A 1 260 ? 9.223 -14.403 -25.898 1.00 92.00 260 ARG A C 1
ATOM 2073 O O . ARG A 1 260 ? 8.554 -14.234 -26.906 1.00 92.00 260 ARG A O 1
ATOM 2080 N N . VAL A 1 261 ? 8.785 -14.109 -24.671 1.00 94.06 261 VAL A N 1
ATOM 2081 C CA . VAL A 1 261 ? 7.520 -13.404 -24.400 1.00 94.06 261 VAL A CA 1
ATOM 2082 C C . VAL A 1 261 ? 6.304 -14.060 -25.087 1.00 94.06 261 VAL A C 1
ATOM 2084 O O . VAL A 1 261 ? 5.480 -13.422 -25.730 1.00 94.06 261 VAL A O 1
ATOM 2087 N N . ASN A 1 262 ? 6.161 -15.384 -24.960 1.00 95.69 262 ASN A N 1
ATOM 2088 C CA . ASN A 1 262 ? 4.962 -16.065 -25.457 1.00 95.69 262 ASN A CA 1
ATOM 2089 C C . ASN A 1 262 ? 3.766 -15.748 -24.540 1.00 95.69 262 ASN A C 1
ATOM 2091 O O . ASN A 1 262 ? 3.597 -16.383 -23.498 1.00 95.69 262 ASN A O 1
ATOM 2095 N N . LEU A 1 263 ? 2.948 -14.765 -24.928 1.00 96.12 263 LEU A N 1
ATOM 2096 C CA . LEU A 1 263 ? 1.829 -14.269 -24.119 1.00 96.12 263 LEU A CA 1
ATOM 2097 C C . LEU A 1 263 ? 0.802 -15.351 -23.784 1.00 96.12 263 LEU A C 1
ATOM 2099 O O . LEU A 1 263 ? 0.282 -15.350 -22.676 1.00 96.12 263 LEU A O 1
ATOM 2103 N N . THR A 1 264 ? 0.541 -16.301 -24.685 1.00 96.94 264 THR A N 1
ATOM 2104 C CA . THR A 1 264 ? -0.388 -17.410 -24.420 1.00 96.94 264 THR A CA 1
ATOM 2105 C C . THR A 1 264 ? 0.106 -18.286 -23.270 1.00 96.94 264 THR A C 1
ATOM 2107 O O . THR A 1 264 ? -0.668 -18.637 -22.378 1.00 96.94 264 THR A O 1
ATOM 2110 N N . ILE A 1 265 ? 1.403 -18.610 -23.254 1.00 97.19 265 ILE A N 1
ATOM 2111 C CA . ILE A 1 265 ? 2.014 -19.395 -22.173 1.00 97.19 265 ILE A CA 1
ATOM 2112 C C . ILE A 1 265 ? 2.048 -18.581 -20.877 1.00 97.19 265 ILE A C 1
ATOM 2114 O O . ILE A 1 265 ? 1.656 -19.095 -19.832 1.00 97.19 265 ILE A O 1
ATOM 2118 N N . LEU A 1 266 ? 2.477 -17.317 -20.936 1.00 97.00 266 LEU A N 1
ATOM 2119 C CA . LEU A 1 266 ? 2.553 -16.448 -19.757 1.00 97.00 266 LEU A CA 1
ATOM 2120 C C . LEU A 1 266 ? 1.173 -16.240 -19.120 1.00 97.00 266 LEU A C 1
ATOM 2122 O O . LEU A 1 266 ? 1.030 -16.395 -17.910 1.00 97.00 266 LEU A O 1
ATOM 2126 N N . ASP A 1 267 ? 0.144 -15.976 -19.927 1.00 96.56 267 ASP A N 1
ATOM 2127 C CA . ASP A 1 267 ? -1.233 -15.840 -19.450 1.00 96.56 267 ASP A CA 1
ATOM 2128 C C . ASP A 1 267 ? -1.749 -17.146 -18.831 1.00 96.56 267 ASP A C 1
ATOM 2130 O O . ASP A 1 267 ? -2.406 -17.115 -17.792 1.00 96.56 267 ASP A O 1
ATOM 2134 N N . SER A 1 268 ? -1.406 -18.298 -19.417 1.00 97.00 268 SER A N 1
ATOM 2135 C CA . SER A 1 268 ? -1.766 -19.612 -18.866 1.00 97.00 268 SER A CA 1
ATOM 2136 C C . SER A 1 268 ? -1.115 -19.859 -17.503 1.00 97.00 268 SER A C 1
ATOM 2138 O O . SER A 1 268 ? -1.793 -20.307 -16.580 1.00 97.00 268 SER A O 1
ATOM 2140 N N . ILE A 1 269 ? 0.168 -19.511 -17.345 1.00 95.62 269 ILE A N 1
ATOM 2141 C CA . ILE A 1 269 ? 0.879 -19.599 -16.060 1.00 95.62 269 ILE A CA 1
ATOM 2142 C C . ILE A 1 269 ? 0.192 -18.712 -15.013 1.00 95.62 269 ILE A C 1
ATOM 2144 O O . ILE A 1 269 ? -0.102 -19.175 -13.913 1.00 95.62 269 ILE A O 1
ATOM 2148 N N . CYS A 1 270 ? -0.142 -17.469 -15.366 1.00 95.31 270 CYS A N 1
ATOM 2149 C CA . CYS A 1 270 ? -0.812 -16.531 -14.459 1.00 95.31 270 CYS A CA 1
ATOM 2150 C C . CYS A 1 270 ? -2.269 -16.908 -14.116 1.00 95.31 270 CYS A C 1
ATOM 2152 O O . CYS A 1 270 ? -2.865 -16.273 -13.245 1.00 95.31 270 CYS A O 1
ATOM 2154 N N . ARG A 1 271 ? -2.863 -17.906 -14.788 1.00 94.44 271 ARG A N 1
ATOM 2155 C CA . ARG A 1 271 ? -4.214 -18.435 -14.511 1.00 94.44 271 ARG A CA 1
ATOM 2156 C C . ARG A 1 271 ? -4.220 -19.715 -13.679 1.00 94.44 271 ARG A C 1
ATOM 2158 O O . ARG A 1 271 ? -5.304 -20.219 -13.385 1.00 94.44 271 ARG A O 1
ATOM 2165 N N . LEU A 1 272 ? -3.055 -20.264 -13.333 1.00 93.38 272 LEU A N 1
ATOM 2166 C CA . LEU A 1 272 ? -2.987 -21.486 -12.536 1.00 93.38 272 LEU A CA 1
ATOM 2167 C C . LEU A 1 272 ? -3.734 -21.296 -11.210 1.00 93.38 272 LEU A C 1
ATOM 2169 O O . LEU A 1 272 ? -3.520 -20.322 -10.489 1.00 93.38 272 LEU A O 1
ATOM 2173 N N . SER A 1 273 ? -4.626 -22.237 -10.900 1.00 88.75 273 SER A N 1
ATOM 2174 C CA . SER A 1 273 ? -5.391 -22.228 -9.655 1.00 88.75 273 SER A CA 1
ATOM 2175 C C . SER A 1 273 ? -4.470 -22.430 -8.457 1.00 88.75 273 SER A C 1
ATOM 2177 O O . SER A 1 273 ? -3.617 -23.320 -8.470 1.00 88.75 273 SER A O 1
ATOM 2179 N N . THR A 1 274 ? -4.688 -21.660 -7.397 1.00 88.44 274 THR A N 1
ATOM 2180 C CA . THR A 1 274 ? -3.965 -21.804 -6.133 1.00 88.44 274 THR A CA 1
ATOM 2181 C C . THR A 1 274 ? -4.760 -22.666 -5.154 1.00 88.44 274 THR A C 1
ATOM 2183 O O . THR A 1 274 ? -5.969 -22.863 -5.298 1.00 88.44 274 THR A O 1
ATOM 2186 N N . SER A 1 275 ? -4.087 -23.222 -4.146 1.00 89.31 275 SER A N 1
ATOM 2187 C CA . SER A 1 275 ? -4.783 -23.920 -3.064 1.00 89.31 275 SER A CA 1
ATOM 2188 C C . SER A 1 275 ? -5.521 -22.918 -2.164 1.00 89.31 275 SER A C 1
ATOM 2190 O O . SER A 1 275 ? -5.140 -21.754 -2.059 1.00 89.31 275 SER A O 1
ATOM 2192 N N . ARG A 1 276 ? -6.569 -23.372 -1.459 1.00 84.12 276 ARG A N 1
ATOM 2193 C CA . ARG A 1 276 ? -7.467 -22.516 -0.649 1.00 84.12 276 ARG A CA 1
ATOM 2194 C C . ARG A 1 276 ? -6.766 -21.700 0.456 1.00 84.12 276 ARG A C 1
ATOM 2196 O O . ARG A 1 276 ? -7.371 -20.794 1.013 1.00 84.12 276 ARG A O 1
ATOM 2203 N N . ARG A 1 277 ? -5.523 -22.036 0.809 1.00 89.44 277 ARG A N 1
ATOM 2204 C CA . ARG A 1 277 ? -4.714 -21.346 1.832 1.00 89.44 277 ARG A CA 1
ATOM 2205 C C . ARG A 1 277 ? -3.319 -21.007 1.320 1.00 89.44 277 ARG A C 1
ATOM 2207 O O . ARG A 1 277 ? -2.348 -21.045 2.079 1.00 89.44 277 ARG A O 1
ATOM 2214 N N . ALA A 1 278 ? -3.228 -20.727 0.025 1.00 94.00 278 ALA A N 1
ATOM 2215 C CA . ALA A 1 278 ? -2.031 -20.198 -0.588 1.00 94.00 278 ALA A CA 1
ATOM 2216 C C . ALA A 1 278 ? -2.336 -18.896 -1.325 1.00 94.00 278 ALA A C 1
ATOM 2218 O O . ALA A 1 278 ? -3.226 -18.844 -2.176 1.00 94.00 278 ALA A O 1
ATOM 2219 N N . ASP A 1 279 ? -1.555 -17.867 -1.023 1.00 94.69 279 ASP A N 1
ATOM 2220 C CA . ASP A 1 279 ? -1.513 -16.635 -1.796 1.00 94.69 279 ASP A CA 1
ATOM 2221 C C . ASP A 1 279 ? -0.309 -16.696 -2.743 1.00 94.69 279 ASP A C 1
ATOM 2223 O O . ASP A 1 279 ? 0.835 -16.857 -2.306 1.00 94.69 279 ASP A O 1
ATOM 2227 N N . VAL A 1 280 ? -0.565 -16.620 -4.050 1.00 95.44 280 VAL A N 1
ATOM 2228 C CA . VAL A 1 280 ? 0.471 -16.761 -5.079 1.00 95.44 280 VAL A CA 1
ATOM 2229 C C . VAL A 1 280 ? 0.562 -15.490 -5.905 1.00 95.44 280 VAL A C 1
ATOM 2231 O O . VAL A 1 280 ? -0.423 -15.072 -6.521 1.00 95.44 280 VAL A O 1
ATOM 2234 N N . ALA A 1 281 ? 1.763 -14.918 -5.957 1.00 94.94 281 ALA A N 1
ATOM 2235 C CA . ALA A 1 281 ? 2.100 -13.839 -6.872 1.00 94.94 281 ALA A CA 1
ATOM 2236 C C . ALA A 1 281 ? 3.027 -14.358 -7.974 1.00 94.94 281 ALA A C 1
ATOM 2238 O O . ALA A 1 281 ? 3.901 -15.187 -7.729 1.00 94.94 281 ALA A O 1
ATOM 2239 N N . PHE A 1 282 ? 2.857 -13.857 -9.191 1.00 96.12 282 PHE A N 1
ATOM 2240 C CA . PHE A 1 282 ? 3.708 -14.180 -10.332 1.00 96.12 282 PHE A CA 1
ATOM 2241 C C . PHE A 1 282 ? 4.593 -12.985 -10.658 1.00 96.12 282 PHE A C 1
ATOM 2243 O O . PHE A 1 282 ? 4.096 -11.874 -10.820 1.00 96.12 282 PHE A O 1
ATOM 2250 N N . ILE A 1 283 ? 5.896 -13.210 -10.784 1.00 95.81 283 ILE A N 1
ATOM 2251 C CA . ILE A 1 283 ? 6.875 -12.191 -11.160 1.00 95.81 283 ILE A CA 1
ATOM 2252 C C . ILE A 1 283 ? 7.454 -12.599 -12.511 1.00 95.81 283 ILE A C 1
ATOM 2254 O O . ILE A 1 283 ? 8.315 -13.472 -12.598 1.00 95.81 283 ILE A O 1
ATOM 2258 N N . LEU A 1 284 ? 6.951 -11.989 -13.577 1.00 96.19 284 LEU A N 1
ATOM 2259 C CA . LEU A 1 284 ? 7.427 -12.196 -14.937 1.00 96.19 284 LEU A CA 1
ATOM 2260 C C . LEU A 1 284 ? 8.631 -11.285 -15.177 1.00 96.19 284 LEU A C 1
ATOM 2262 O O . LEU A 1 284 ? 8.513 -10.062 -15.074 1.00 96.19 284 LEU A O 1
ATOM 2266 N N . VAL A 1 285 ? 9.779 -11.866 -15.513 1.00 96.12 285 VAL A N 1
ATOM 2267 C CA . VAL A 1 285 ? 11.004 -11.108 -15.801 1.00 96.12 285 VAL A CA 1
ATOM 2268 C C . VAL A 1 285 ? 11.302 -11.209 -17.290 1.00 96.12 285 VAL A C 1
ATOM 2270 O O . VAL A 1 285 ? 11.746 -12.246 -17.778 1.00 96.12 285 VAL A O 1
ATOM 2273 N N . VAL A 1 286 ? 11.010 -10.137 -18.024 1.00 95.81 286 VAL A N 1
ATOM 2274 C CA . VAL A 1 286 ? 11.271 -10.009 -19.458 1.00 95.81 286 VAL A CA 1
ATOM 2275 C C . VAL A 1 286 ? 12.749 -9.702 -19.659 1.00 95.81 286 VAL A C 1
ATOM 2277 O O . VAL A 1 286 ? 13.216 -8.600 -19.388 1.00 95.81 286 VAL A O 1
ATOM 2280 N N . ASP A 1 287 ? 13.482 -10.694 -20.146 1.00 95.31 287 ASP A N 1
ATOM 2281 C CA . ASP A 1 287 ? 14.932 -10.638 -20.351 1.00 95.31 287 ASP A CA 1
ATOM 2282 C C . ASP A 1 287 ? 15.311 -10.317 -21.809 1.00 95.31 287 ASP A C 1
ATOM 2284 O O . ASP A 1 287 ? 16.447 -10.481 -22.242 1.00 95.31 287 ASP A O 1
ATOM 2288 N N . ASN A 1 288 ? 14.336 -9.880 -22.605 1.00 93.25 288 ASN A N 1
ATOM 2289 C CA . ASN A 1 288 ? 14.544 -9.414 -23.967 1.00 93.25 288 ASN A CA 1
ATOM 2290 C C . ASN A 1 288 ? 14.074 -7.958 -24.080 1.00 93.25 288 ASN A C 1
ATOM 2292 O O . ASN A 1 288 ? 12.867 -7.734 -24.180 1.00 93.25 288 ASN A O 1
ATOM 2296 N N . PRO A 1 289 ? 14.989 -6.972 -24.097 1.00 85.06 289 PRO A N 1
ATOM 2297 C CA . PRO A 1 289 ? 14.616 -5.559 -24.181 1.00 85.06 289 PRO A CA 1
ATOM 2298 C C . PRO A 1 289 ? 13.970 -5.183 -25.525 1.00 85.06 289 PRO A C 1
ATOM 2300 O O . PRO A 1 289 ? 13.394 -4.112 -25.638 1.00 85.06 289 PRO A O 1
ATOM 2303 N N . ALA A 1 290 ? 14.068 -6.038 -26.551 1.00 89.44 290 ALA A N 1
ATOM 2304 C CA . ALA A 1 290 ? 13.427 -5.821 -27.848 1.00 89.44 290 ALA A CA 1
ATOM 2305 C C . ALA A 1 290 ? 12.021 -6.443 -27.943 1.00 89.44 290 ALA A C 1
ATOM 2307 O O . ALA A 1 290 ? 11.369 -6.325 -28.980 1.00 89.44 290 ALA A O 1
ATOM 2308 N N . ALA A 1 291 ? 11.565 -7.159 -26.910 1.00 89.69 291 ALA A N 1
ATOM 2309 C CA . ALA A 1 291 ? 10.228 -7.741 -26.894 1.00 89.69 291 ALA A CA 1
ATOM 2310 C C . ALA A 1 291 ? 9.155 -6.692 -26.565 1.00 89.69 291 ALA A C 1
ATOM 2312 O O . ALA A 1 291 ? 9.434 -5.674 -25.938 1.00 89.69 291 ALA A O 1
ATOM 2313 N N . ASP A 1 292 ? 7.903 -6.981 -26.927 1.00 89.06 292 ASP A N 1
ATOM 2314 C CA . ASP A 1 292 ? 6.751 -6.163 -26.541 1.00 89.06 292 ASP A CA 1
ATOM 2315 C C . ASP A 1 292 ? 6.452 -6.315 -25.037 1.00 89.06 292 ASP A C 1
ATOM 2317 O O . ASP A 1 292 ? 5.621 -7.120 -24.602 1.00 89.06 292 ASP A O 1
ATOM 2321 N N . ALA A 1 293 ? 7.170 -5.545 -24.220 1.00 88.38 293 ALA A N 1
ATOM 2322 C CA . ALA A 1 293 ? 6.982 -5.514 -22.777 1.00 88.38 293 ALA A CA 1
ATOM 2323 C C . ALA A 1 293 ? 5.613 -4.941 -22.376 1.00 88.38 293 ALA A C 1
ATOM 2325 O O . ALA A 1 293 ? 5.091 -5.305 -21.319 1.00 88.38 293 ALA A O 1
ATOM 2326 N N . ALA A 1 294 ? 5.007 -4.082 -23.204 1.00 88.81 294 ALA A N 1
ATOM 2327 C CA . ALA A 1 294 ? 3.701 -3.490 -22.924 1.00 88.81 294 ALA A CA 1
ATOM 2328 C C . ALA A 1 294 ? 2.600 -4.559 -22.918 1.00 88.81 294 ALA A C 1
ATOM 2330 O O . ALA A 1 294 ? 1.761 -4.582 -22.010 1.00 88.81 294 ALA A O 1
ATOM 2331 N N . ALA A 1 295 ? 2.648 -5.503 -23.861 1.00 92.00 295 ALA A N 1
ATOM 2332 C CA . ALA A 1 295 ? 1.719 -6.627 -23.883 1.00 92.00 295 ALA A CA 1
ATOM 2333 C C . ALA A 1 295 ? 1.868 -7.553 -22.662 1.00 92.00 295 ALA A C 1
ATOM 2335 O O . ALA A 1 295 ? 0.870 -8.068 -22.160 1.00 92.00 295 ALA A O 1
ATOM 2336 N N . VAL A 1 296 ? 3.082 -7.726 -22.122 1.00 93.75 296 VAL A N 1
ATOM 2337 C CA . VAL A 1 296 ? 3.283 -8.483 -20.869 1.00 93.75 296 VAL A CA 1
ATOM 2338 C C . VAL A 1 296 ? 2.757 -7.708 -19.668 1.00 93.75 296 VAL A C 1
ATOM 2340 O O . VAL A 1 296 ? 2.055 -8.280 -18.837 1.00 93.75 296 VAL A O 1
ATOM 2343 N N . ARG A 1 297 ? 3.040 -6.401 -19.583 1.00 91.50 297 ARG A N 1
ATOM 2344 C CA . ARG A 1 297 ? 2.541 -5.521 -18.507 1.00 91.50 297 ARG A CA 1
ATOM 2345 C C . ARG A 1 297 ? 1.019 -5.476 -18.445 1.00 91.50 297 ARG A C 1
ATOM 2347 O O . ARG A 1 297 ? 0.454 -5.342 -17.366 1.00 91.50 297 ARG A O 1
ATOM 2354 N N . ALA A 1 298 ? 0.326 -5.689 -19.564 1.00 92.25 298 ALA A N 1
ATOM 2355 C CA . ALA A 1 298 ? -1.127 -5.835 -19.557 1.00 92.25 298 ALA A CA 1
ATOM 2356 C C . ALA A 1 298 ? -1.626 -6.949 -18.610 1.00 92.25 298 ALA A C 1
ATOM 2358 O O . ALA A 1 298 ? -2.753 -6.844 -18.118 1.00 92.25 298 ALA A O 1
ATOM 2359 N N . LEU A 1 299 ? -0.803 -7.967 -18.315 1.00 94.38 299 LEU A N 1
ATOM 2360 C CA . LEU A 1 299 ? -1.116 -9.032 -17.356 1.00 94.38 299 LEU A CA 1
ATOM 2361 C C . LEU A 1 299 ? -1.126 -8.550 -15.895 1.00 94.38 299 LEU A C 1
ATOM 2363 O O . LEU A 1 299 ? -1.804 -9.170 -15.076 1.00 94.38 299 LEU A O 1
ATOM 2367 N N . GLU A 1 300 ? -0.465 -7.434 -15.555 1.00 92.25 300 GLU A N 1
ATOM 2368 C CA . GLU A 1 300 ? -0.458 -6.871 -14.188 1.00 92.25 300 GLU A CA 1
ATOM 2369 C C . GLU A 1 300 ? -1.862 -6.461 -13.719 1.00 92.25 300 GLU A C 1
ATOM 2371 O O . GLU A 1 300 ? -2.135 -6.446 -12.519 1.00 92.25 300 GLU A O 1
ATOM 2376 N N . ARG A 1 301 ? -2.803 -6.238 -14.651 1.00 88.44 301 ARG A N 1
ATOM 2377 C CA . ARG A 1 301 ? -4.228 -5.989 -14.353 1.00 88.44 301 ARG A CA 1
ATOM 2378 C C . ARG A 1 301 ? -4.903 -7.117 -13.563 1.00 88.44 301 ARG A C 1
ATOM 2380 O O . ARG A 1 301 ? -5.978 -6.903 -13.013 1.00 88.44 301 ARG A O 1
ATOM 2387 N N . ARG A 1 302 ? -4.295 -8.307 -13.496 1.00 88.56 302 ARG A N 1
ATOM 2388 C CA . ARG A 1 302 ? -4.755 -9.428 -12.657 1.00 88.56 302 ARG A CA 1
ATOM 2389 C C . ARG A 1 302 ? -4.547 -9.186 -11.156 1.00 88.56 302 ARG A C 1
ATOM 2391 O O . ARG A 1 302 ? -5.106 -9.919 -10.349 1.00 88.56 302 ARG A O 1
ATOM 2398 N N . GLY A 1 303 ? -3.742 -8.195 -10.771 1.00 87.06 303 GLY A N 1
ATOM 2399 C CA . GLY A 1 303 ? -3.469 -7.829 -9.377 1.00 87.06 303 GLY A CA 1
ATOM 2400 C C . GLY A 1 303 ? -2.399 -8.690 -8.701 1.00 87.06 303 GLY A C 1
ATOM 2401 O O . GLY A 1 303 ? -1.586 -8.167 -7.951 1.00 87.06 303 GLY A O 1
ATOM 2402 N N . ASN A 1 304 ? -2.312 -9.986 -9.006 1.00 91.94 304 ASN A N 1
ATOM 2403 C CA . ASN A 1 304 ? -1.275 -10.877 -8.469 1.00 91.94 304 ASN A CA 1
ATOM 2404 C C . ASN A 1 304 ? -0.082 -11.093 -9.420 1.00 91.94 304 ASN A C 1
ATOM 2406 O O . ASN A 1 304 ? 0.725 -11.994 -9.202 1.00 91.94 304 ASN A O 1
ATOM 2410 N N . VAL A 1 305 ? 0.033 -10.300 -10.488 1.00 94.31 305 VAL A N 1
ATOM 2411 C CA . VAL A 1 305 ? 1.111 -10.404 -11.480 1.00 94.31 305 VAL A CA 1
ATOM 2412 C C . VAL A 1 305 ? 1.964 -9.147 -11.442 1.00 94.31 305 VAL A C 1
ATOM 2414 O O . VAL A 1 305 ? 1.443 -8.036 -11.373 1.00 94.31 305 VAL A O 1
ATOM 2417 N N . ARG A 1 306 ? 3.279 -9.337 -11.516 1.00 93.19 306 ARG A N 1
ATOM 2418 C CA . ARG A 1 306 ? 4.289 -8.290 -11.623 1.00 93.19 306 ARG A CA 1
ATOM 2419 C C . ARG A 1 306 ? 5.158 -8.517 -12.824 1.00 93.19 306 ARG A C 1
ATOM 2421 O O . ARG A 1 306 ? 5.586 -9.641 -13.064 1.00 93.19 306 ARG A O 1
ATOM 2428 N N . VAL A 1 307 ? 5.477 -7.439 -13.517 1.00 92.88 307 VAL A N 1
ATOM 2429 C CA . VAL A 1 307 ? 6.383 -7.472 -14.653 1.00 92.88 307 VAL A CA 1
ATOM 2430 C C . VAL A 1 307 ? 7.627 -6.661 -14.326 1.00 92.88 307 VAL A C 1
ATOM 2432 O O . VAL A 1 307 ? 7.588 -5.546 -13.794 1.00 92.88 307 VAL A O 1
ATOM 2435 N N . ARG A 1 308 ? 8.772 -7.263 -14.616 1.00 92.00 308 ARG A N 1
ATOM 2436 C CA . ARG A 1 308 ? 10.090 -6.634 -14.599 1.00 92.00 308 ARG A CA 1
ATOM 2437 C C . ARG A 1 308 ? 10.694 -6.806 -15.978 1.00 92.00 308 ARG A C 1
ATOM 2439 O O . ARG A 1 308 ? 10.449 -7.811 -16.634 1.00 92.00 308 ARG A O 1
ATOM 2446 N N . VAL A 1 309 ? 11.443 -5.811 -16.429 1.00 91.50 309 VAL A N 1
ATOM 2447 C CA . VAL A 1 309 ? 12.102 -5.832 -17.735 1.00 91.50 309 VAL A CA 1
ATOM 2448 C C . VAL A 1 309 ? 13.570 -5.547 -17.487 1.00 91.50 309 VAL A C 1
ATOM 2450 O O . VAL A 1 309 ? 13.888 -4.536 -16.861 1.00 91.50 309 VAL A O 1
ATOM 2453 N N . ASN A 1 310 ? 14.449 -6.434 -17.937 1.00 92.75 310 ASN A N 1
ATOM 2454 C CA . ASN A 1 310 ? 15.880 -6.191 -17.861 1.00 92.75 310 ASN A CA 1
ATOM 2455 C C . ASN A 1 310 ? 16.303 -5.247 -18.996 1.00 92.75 310 ASN A C 1
ATOM 2457 O O . ASN A 1 310 ? 15.808 -5.372 -20.117 1.00 92.75 310 ASN A O 1
ATOM 2461 N N . PRO A 1 311 ? 17.256 -4.327 -18.752 1.00 90.69 311 PRO A N 1
ATOM 2462 C CA . PRO A 1 311 ? 17.717 -3.381 -19.774 1.00 90.69 311 PRO A CA 1
ATOM 2463 C C . PRO A 1 311 ? 18.486 -4.057 -20.917 1.00 90.69 311 PRO A C 1
ATOM 2465 O O . PRO A 1 311 ? 18.696 -3.469 -21.975 1.00 90.69 311 PRO A O 1
ATOM 2468 N N . ARG A 1 312 ? 18.939 -5.290 -20.698 1.00 93.31 312 ARG A N 1
ATOM 2469 C CA . ARG A 1 312 ? 19.629 -6.142 -21.664 1.00 93.31 312 ARG A CA 1
ATOM 2470 C C . ARG A 1 312 ? 19.334 -7.600 -21.338 1.00 93.31 312 ARG A C 1
ATOM 2472 O O . ARG A 1 312 ? 18.895 -7.889 -20.232 1.00 93.31 312 ARG A O 1
ATOM 2479 N N . ASN A 1 313 ? 19.635 -8.500 -22.266 1.00 95.62 313 ASN A N 1
ATOM 2480 C CA . ASN A 1 313 ? 19.609 -9.935 -21.999 1.00 95.62 313 ASN A CA 1
ATOM 2481 C C . ASN A 1 313 ? 20.692 -10.301 -20.976 1.00 95.62 313 ASN A C 1
ATOM 2483 O O . ASN A 1 313 ? 21.884 -10.163 -21.267 1.00 95.62 313 ASN A O 1
ATOM 2487 N N . LEU A 1 314 ? 20.276 -10.716 -19.779 1.00 95.62 314 LEU A N 1
ATOM 2488 C CA . LEU A 1 314 ? 21.159 -11.141 -18.690 1.00 95.62 314 LEU A CA 1
ATOM 2489 C C . LEU A 1 314 ? 21.246 -12.671 -18.571 1.00 95.62 314 LEU A C 1
ATOM 2491 O O . LEU A 1 314 ? 22.124 -13.188 -17.878 1.00 95.62 314 LEU A O 1
ATOM 2495 N N . GLY A 1 315 ? 20.371 -13.398 -19.261 1.00 95.06 315 GLY A N 1
ATOM 2496 C CA . GLY A 1 315 ? 20.203 -14.836 -19.149 1.00 95.06 315 GLY A CA 1
ATOM 2497 C C . GLY A 1 315 ? 19.274 -15.224 -17.997 1.00 95.06 315 GLY A C 1
ATOM 2498 O O . GLY A 1 315 ? 19.172 -14.548 -16.973 1.00 95.06 315 GLY A O 1
ATOM 2499 N N . ALA A 1 316 ? 18.634 -16.390 -18.130 1.00 91.50 316 ALA A N 1
ATOM 2500 C CA . ALA A 1 316 ? 17.653 -16.881 -17.161 1.00 91.50 316 ALA A CA 1
ATOM 2501 C C . ALA A 1 316 ? 18.148 -16.932 -15.695 1.00 91.50 316 ALA A C 1
ATOM 2503 O O . ALA A 1 316 ? 17.363 -16.572 -14.818 1.00 91.50 316 ALA A O 1
ATOM 2504 N N . PRO A 1 317 ? 19.404 -17.328 -15.382 1.00 94.31 317 PRO A N 1
ATOM 2505 C CA . PRO A 1 317 ? 19.887 -17.316 -14.000 1.00 94.31 317 PRO A CA 1
ATOM 2506 C C . PRO A 1 317 ? 19.939 -15.913 -13.392 1.00 94.31 317 PRO A C 1
ATOM 2508 O O . PRO A 1 317 ? 19.523 -15.737 -12.252 1.00 94.31 317 PRO A O 1
ATOM 2511 N N . ALA A 1 318 ? 20.418 -14.924 -14.151 1.00 93.81 318 ALA A N 1
ATOM 2512 C CA . ALA A 1 318 ? 20.503 -13.544 -13.690 1.00 93.81 318 ALA A CA 1
ATOM 2513 C C . ALA A 1 318 ? 19.125 -12.877 -13.646 1.00 93.81 318 ALA A C 1
ATOM 2515 O O . ALA A 1 318 ? 18.865 -12.114 -12.735 1.00 93.81 318 ALA A O 1
ATOM 2516 N N . ALA A 1 319 ? 18.224 -13.204 -14.577 1.00 92.88 319 ALA A N 1
ATOM 2517 C CA . ALA A 1 319 ? 16.843 -12.727 -14.548 1.00 92.88 319 ALA A CA 1
ATOM 2518 C C . ALA A 1 319 ? 16.022 -13.301 -13.377 1.00 92.88 319 ALA A C 1
ATOM 2520 O O . ALA A 1 319 ? 15.018 -12.716 -12.986 1.00 92.88 319 ALA A O 1
ATOM 2521 N N . ARG A 1 320 ? 16.407 -14.465 -12.839 1.00 91.19 320 ARG A N 1
ATOM 2522 C CA . ARG A 1 320 ? 15.752 -15.071 -11.671 1.00 91.19 320 ARG A CA 1
ATOM 2523 C C . ARG A 1 320 ? 16.166 -14.409 -10.353 1.00 91.19 320 ARG A C 1
ATOM 2525 O O . ARG A 1 320 ? 15.357 -14.392 -9.429 1.00 91.19 320 ARG A O 1
ATOM 2532 N N . ASN A 1 321 ? 17.423 -13.984 -10.256 1.00 88.12 321 ASN A N 1
ATOM 2533 C CA . ASN A 1 321 ? 18.017 -13.424 -9.041 1.00 88.12 321 ASN A CA 1
ATOM 2534 C C . ASN A 1 321 ? 17.712 -11.926 -8.924 1.00 88.12 321 ASN A C 1
ATOM 2536 O O . ASN A 1 321 ? 17.510 -11.478 -7.776 1.00 88.12 321 ASN A O 1
#

Secondary structure (DSSP, 8-state):
-EEESSS--HHHHHHHHHHHHHHHHT--TT---EEEEEEES--S--HHHHHHHHHHTTS--EEEEEEPPGGGTT-HHHHHHHHHHHHHHTT-SEEE--BTTEEE--TTHHHHHHHHHHHHHHHTT--GGGTT-SEEEEEESSSTT-EEEEEEETHHHHHHSSSS-TT--SSSHHHHHHHHHHTTT-EEEEEEEEEE-SS----TT-TTPPPPSS-------TTHHHHHHHHHHHHHHHHH-TTSPPPPPEEEEEEEEESS--HHHHHHHHTPPPPTTEEEEEEEEE--TTS-HHHHHGGGGGSSEEEEE-SS---HHHHH-